Protein AF-A0A100Y9D5-F1 (afdb_monomer_lite)

pLDDT: mean 82.84, std 13.39, range [35.75, 96.88]

Organism: NCBI:txid936756

InterPro domains:
  IPR001387 Cro/C1-type, helix-turn-helix domain [PS50943] (24-78)
  IPR001387 Cro/C1-type, helix-turn-helix domain [SM00530] (23-78)
  IPR001387 Cro/C1-type, helix-turn-helix domain [cd00093] (21-78)
  IPR010982 Lambda repressor-like, DNA-binding domain superfamily [G3DSA:1.10.260.40] (16-78)
  IPR010982 Lambda repressor-like, DNA-binding domain superfamily [SSF47413] (19-78)

Radius of gyration: 26.58 Å; chains: 1; bounding box: 82×47×76 Å

Structure (mmCIF, N/CA/C/O backbone):
data_AF-A0A100Y9D5-F1
#
_entry.id   AF-A0A100Y9D5-F1
#
loop_
_atom_site.group_PDB
_atom_site.id
_atom_site.type_symbol
_atom_site.label_atom_id
_atom_site.label_alt_id
_atom_site.label_comp_id
_atom_site.label_asym_id
_atom_site.label_entity_id
_atom_site.label_seq_id
_atom_site.pdbx_PDB_ins_code
_atom_site.Cartn_x
_atom_site.Cartn_y
_atom_site.Cartn_z
_atom_site.occupancy
_atom_site.B_iso_or_equiv
_atom_site.auth_seq_id
_atom_site.auth_comp_id
_atom_site.auth_asym_id
_atom_site.auth_atom_id
_atom_site.pdbx_PDB_model_num
ATOM 1 N N . MET A 1 1 ? -9.298 24.419 44.026 1.00 35.75 1 MET A N 1
ATOM 2 C CA . MET A 1 1 ? -9.241 23.296 43.063 1.00 35.75 1 MET A CA 1
ATOM 3 C C . MET A 1 1 ? -8.771 23.832 41.717 1.00 35.75 1 MET A C 1
ATOM 5 O O . MET A 1 1 ? -9.553 24.434 40.996 1.00 35.75 1 MET A O 1
ATOM 9 N N . VAL A 1 2 ? -7.472 23.730 41.430 1.00 39.66 2 VAL A N 1
ATOM 10 C CA . VAL A 1 2 ? -6.863 24.301 40.217 1.00 39.66 2 VAL A CA 1
ATOM 11 C C . VAL A 1 2 ? -7.046 23.312 39.068 1.00 39.66 2 VAL A C 1
ATOM 13 O O . VAL A 1 2 ? -6.456 22.235 39.069 1.00 39.66 2 VAL A O 1
ATOM 16 N N . GLY A 1 3 ? -7.895 23.666 38.103 1.00 39.25 3 GLY A N 1
ATOM 17 C CA . GLY A 1 3 ? -8.121 22.869 36.902 1.00 39.25 3 GLY A CA 1
ATOM 18 C C . GLY A 1 3 ? -6.844 22.751 36.075 1.00 39.25 3 GLY A C 1
ATOM 19 O O . GLY A 1 3 ? -6.339 23.744 35.552 1.00 39.25 3 GLY A O 1
ATOM 20 N N . HIS A 1 4 ? -6.332 21.529 35.922 1.00 45.44 4 HIS A N 1
ATOM 21 C CA . HIS A 1 4 ? -5.363 21.211 34.880 1.00 45.44 4 HIS A CA 1
ATOM 22 C C . HIS A 1 4 ? -6.041 21.403 33.518 1.00 45.44 4 HIS A C 1
ATOM 24 O O . HIS A 1 4 ? -6.664 20.491 32.975 1.00 45.44 4 HIS A O 1
ATOM 30 N N . ARG A 1 5 ? -5.926 22.611 32.953 1.00 49.44 5 ARG A N 1
ATOM 31 C CA . ARG A 1 5 ? -6.133 22.843 31.522 1.00 49.44 5 ARG A CA 1
ATOM 32 C C . ARG A 1 5 ? -5.054 22.046 30.798 1.00 49.44 5 ARG A C 1
ATOM 34 O O . ARG A 1 5 ? -3.924 22.504 30.646 1.00 49.44 5 ARG A O 1
ATOM 41 N N . GLY A 1 6 ? -5.387 20.805 30.451 1.00 45.72 6 GLY A N 1
ATOM 42 C CA . GLY A 1 6 ? -4.503 19.910 29.721 1.00 45.72 6 GLY A CA 1
ATOM 43 C C . GLY A 1 6 ? -3.954 20.606 28.479 1.00 45.72 6 GLY A C 1
ATOM 44 O O . GLY A 1 6 ? -4.673 21.334 27.792 1.00 45.72 6 GLY A O 1
ATOM 45 N N . ARG A 1 7 ? -2.662 20.393 28.215 1.00 43.84 7 ARG A N 1
ATOM 46 C CA . ARG A 1 7 ? -1.956 20.906 27.037 1.00 43.84 7 ARG A CA 1
ATOM 47 C C . ARG A 1 7 ? -2.823 20.706 25.782 1.00 43.84 7 ARG A C 1
ATOM 49 O O . ARG A 1 7 ? -3.268 19.576 25.558 1.00 43.84 7 ARG A O 1
ATOM 56 N N . PRO A 1 8 ? -3.058 21.752 24.968 1.00 56.56 8 PRO A N 1
ATOM 57 C CA . PRO A 1 8 ? -3.916 21.647 23.797 1.00 56.56 8 PRO A CA 1
ATOM 58 C C . PRO A 1 8 ? -3.432 20.513 22.892 1.00 56.56 8 PRO A C 1
ATOM 60 O O . PRO A 1 8 ? -2.244 20.398 22.575 1.00 56.56 8 PRO A O 1
ATOM 63 N N . VAL A 1 9 ? -4.360 19.628 22.527 1.00 66.44 9 VAL A N 1
ATOM 64 C CA . VAL A 1 9 ? -4.074 18.505 21.633 1.00 66.44 9 VAL A CA 1
ATOM 65 C C . VAL A 1 9 ? -3.626 19.084 20.296 1.00 66.44 9 VAL A C 1
ATOM 67 O O . VAL A 1 9 ? -4.349 19.881 19.705 1.00 66.44 9 VAL A O 1
ATOM 70 N N . LYS A 1 10 ? -2.445 18.675 19.814 1.00 80.19 10 LYS A N 1
ATOM 71 C CA . LYS A 1 10 ? -1.919 19.126 18.519 1.00 80.19 10 LYS A CA 1
ATOM 72 C C . LYS A 1 10 ? -2.986 18.909 17.426 1.00 80.19 10 LYS A C 1
ATOM 74 O O . LYS A 1 10 ? -3.523 17.788 17.335 1.00 80.19 10 LYS A O 1
ATOM 79 N N . PRO A 1 11 ? -3.304 19.943 16.623 1.00 85.38 11 PRO A N 1
ATOM 80 C CA . PRO A 1 11 ? -4.247 19.800 15.524 1.00 85.38 11 PRO A CA 1
ATOM 81 C C . PRO A 1 11 ? -3.723 18.765 14.529 1.00 85.38 11 PRO A C 1
ATOM 83 O O . PRO A 1 11 ? -2.511 18.600 14.364 1.00 85.38 11 PRO A O 1
ATOM 86 N N . VAL A 1 12 ? -4.643 18.030 13.912 1.00 89.50 12 VAL A N 1
ATOM 87 C CA . VAL A 1 12 ? -4.295 17.093 12.845 1.00 89.50 12 VAL A CA 1
ATOM 88 C C . VAL A 1 12 ? -3.964 17.902 11.582 1.00 89.50 12 VAL A C 1
ATOM 90 O O . VAL A 1 12 ? -4.686 18.860 11.298 1.00 89.50 12 VAL A O 1
ATOM 93 N N . PRO A 1 13 ? -2.897 17.569 10.830 1.00 90.19 13 PRO A N 1
ATOM 94 C CA . PRO A 1 13 ? -2.616 18.217 9.550 1.00 90.19 13 PRO A CA 1
ATOM 95 C C . PRO A 1 13 ? -3.815 18.116 8.591 1.00 90.19 13 PRO A C 1
ATOM 97 O O . PRO A 1 13 ? -4.499 17.096 8.606 1.00 90.19 13 PRO A O 1
ATOM 100 N N . PRO A 1 14 ? -4.085 19.116 7.737 1.00 86.31 14 PRO A N 1
ATOM 101 C CA . PRO A 1 14 ? -5.170 19.029 6.764 1.00 86.31 14 PRO A CA 1
ATOM 102 C C . PRO A 1 14 ? -4.864 18.021 5.645 1.00 86.31 14 PRO A C 1
ATOM 104 O O . PRO A 1 14 ? -3.706 17.753 5.313 1.00 86.31 14 PRO A O 1
ATOM 107 N N . GLY A 1 15 ? -5.922 17.508 5.014 1.00 89.19 15 GLY A N 1
ATOM 108 C CA . GLY A 1 15 ? -5.854 16.584 3.885 1.00 89.19 15 GLY A CA 1
ATOM 109 C C . GLY A 1 15 ? -6.270 15.153 4.238 1.00 89.19 15 GLY A C 1
ATOM 110 O O . GLY A 1 15 ? -6.602 14.863 5.386 1.00 89.19 15 GLY A O 1
ATOM 111 N N . PRO A 1 16 ? -6.221 14.223 3.270 1.00 89.94 16 PRO A N 1
ATOM 112 C CA . PRO A 1 16 ? -6.925 12.944 3.386 1.00 89.94 16 PRO A CA 1
ATOM 113 C C . PRO A 1 16 ? -6.476 12.061 4.557 1.00 89.94 16 PRO A C 1
ATOM 115 O O . PRO A 1 16 ? -7.296 11.435 5.225 1.00 89.94 16 PRO A O 1
ATOM 118 N N . ILE A 1 17 ? -5.168 12.022 4.837 1.00 92.88 17 ILE A N 1
ATOM 119 C CA . ILE A 1 17 ? -4.618 11.284 5.988 1.00 92.88 17 ILE A CA 1
ATOM 120 C C . ILE A 1 17 ? -5.057 11.935 7.303 1.00 92.88 17 ILE A C 1
ATOM 122 O O . ILE A 1 17 ? -5.365 11.239 8.271 1.00 92.88 17 ILE A O 1
ATOM 126 N N . GLY A 1 18 ? -5.100 13.263 7.335 1.00 92.75 18 GLY A N 1
ATOM 127 C CA . GLY A 1 18 ? -5.533 14.006 8.503 1.00 92.75 18 GLY A CA 1
ATOM 128 C C . GLY A 1 18 ? -7.014 13.833 8.803 1.00 92.75 18 GLY A C 1
ATOM 129 O O . GLY A 1 18 ? -7.388 13.529 9.932 1.00 92.75 18 GLY A O 1
ATOM 130 N N . GLU A 1 19 ? -7.861 13.919 7.782 1.00 92.38 19 GLU A N 1
ATOM 131 C CA . GLU A 1 19 ? -9.293 13.633 7.899 1.00 92.38 19 GLU A CA 1
ATOM 132 C C . GLU A 1 19 ? -9.533 12.223 8.450 1.00 92.38 19 GLU A C 1
ATOM 134 O O . GLU A 1 19 ? -10.342 12.038 9.361 1.00 92.38 19 GLU A O 1
ATOM 139 N N . PHE A 1 20 ? -8.774 11.233 7.971 1.00 95.19 20 PHE A N 1
ATOM 140 C CA . PHE A 1 20 ? -8.824 9.876 8.508 1.00 95.19 20 PHE A CA 1
ATOM 141 C C . PHE A 1 20 ? -8.404 9.808 9.985 1.00 95.19 20 PHE A C 1
ATOM 143 O O . PHE A 1 20 ? -9.088 9.187 10.799 1.00 95.19 20 PHE A O 1
ATOM 150 N N . ALA A 1 21 ? -7.306 10.465 10.363 1.00 96.06 21 ALA A N 1
ATOM 151 C CA . ALA A 1 21 ? -6.856 10.499 11.753 1.00 96.06 21 ALA A CA 1
ATOM 152 C C . ALA A 1 21 ? -7.860 11.208 12.682 1.00 96.06 21 ALA A C 1
ATOM 154 O O . ALA A 1 21 ? -8.050 10.768 13.818 1.00 96.06 21 ALA A O 1
ATOM 155 N N . GLU A 1 22 ? -8.553 12.252 12.217 1.00 94.56 22 GLU A N 1
ATOM 156 C CA . GLU A 1 22 ? -9.623 12.886 12.994 1.00 94.56 22 GLU A CA 1
ATOM 157 C C . GLU A 1 22 ? -10.841 11.962 13.125 1.00 94.56 22 GLU A C 1
ATOM 159 O O . GLU A 1 22 ? -11.438 11.910 14.198 1.00 94.56 22 GLU A O 1
ATOM 164 N N . ARG A 1 23 ? -11.166 11.143 12.113 1.00 94.06 23 ARG A N 1
ATOM 165 C CA . ARG A 1 23 ? -12.195 10.095 12.257 1.00 94.06 23 ARG A CA 1
ATOM 166 C C . ARG A 1 23 ? -11.851 9.088 13.352 1.00 94.06 23 ARG A C 1
ATOM 168 O O . ARG A 1 23 ? -12.724 8.777 14.158 1.00 94.06 23 ARG A O 1
ATOM 175 N N . LEU A 1 24 ? -10.592 8.655 13.456 1.00 94.25 24 LEU A N 1
ATOM 176 C CA . LEU A 1 24 ? -10.150 7.805 14.571 1.00 94.25 24 LEU A CA 1
ATOM 177 C C . LEU A 1 24 ? -10.277 8.524 15.925 1.00 94.25 24 LEU A C 1
ATOM 179 O O . LEU A 1 24 ? -10.785 7.954 16.892 1.00 94.25 24 LEU A O 1
ATOM 183 N N . ARG A 1 25 ? -9.868 9.799 16.009 1.00 95.12 25 ARG A N 1
ATOM 184 C CA . ARG A 1 25 ? -10.027 10.603 17.236 1.00 95.12 25 ARG A CA 1
ATOM 185 C C . ARG A 1 25 ? -11.491 10.746 17.638 1.00 95.12 25 ARG A C 1
ATOM 187 O O . ARG A 1 25 ? -11.795 10.642 18.824 1.00 95.12 25 ARG A O 1
ATOM 194 N N . LEU A 1 26 ? -12.376 10.995 16.675 1.00 92.75 26 LEU A N 1
ATOM 195 C CA . LEU A 1 26 ? -13.813 11.120 16.894 1.00 92.75 26 LEU A CA 1
ATOM 196 C C . LEU A 1 26 ? -14.404 9.801 17.381 1.00 92.75 26 LEU A C 1
ATOM 198 O O . LEU A 1 26 ? -15.060 9.816 18.413 1.00 92.75 26 LEU A O 1
ATOM 202 N N . ALA A 1 27 ? -14.113 8.677 16.721 1.00 91.44 27 ALA A N 1
ATOM 203 C CA . ALA A 1 27 ? -14.565 7.351 17.150 1.00 91.44 27 ALA A CA 1
ATOM 204 C C . ALA A 1 27 ? -14.219 7.081 18.622 1.00 91.44 27 ALA A C 1
ATOM 206 O O . ALA A 1 27 ? -15.082 6.722 19.421 1.00 91.44 27 ALA A O 1
ATOM 207 N N . ARG A 1 28 ? -12.971 7.360 19.011 1.00 95.69 28 ARG A N 1
ATOM 208 C CA . ARG A 1 28 ? -12.526 7.221 20.399 1.00 95.69 28 ARG A CA 1
ATOM 209 C C . ARG A 1 28 ? -13.272 8.167 21.352 1.00 95.69 28 ARG A C 1
ATOM 211 O O . ARG A 1 28 ? -13.724 7.739 22.411 1.00 95.69 28 ARG A O 1
ATOM 218 N N . ARG A 1 29 ? -13.401 9.449 20.987 1.00 93.69 29 ARG A N 1
ATOM 219 C CA . ARG A 1 29 ? -14.086 10.472 21.802 1.00 93.69 29 ARG A CA 1
ATOM 220 C C . ARG A 1 29 ? -15.575 10.175 21.982 1.00 93.69 29 ARG A C 1
ATOM 222 O O . ARG A 1 29 ? -16.070 10.349 23.086 1.00 93.69 29 ARG A O 1
ATOM 229 N N . TYR A 1 30 ? -16.260 9.693 20.945 1.00 89.56 30 TYR A N 1
ATOM 230 C CA . TYR A 1 30 ? -17.671 9.300 21.014 1.00 89.56 30 TYR A CA 1
ATOM 231 C C . TYR A 1 30 ? -17.915 8.171 22.018 1.00 89.56 30 TYR A C 1
ATOM 233 O O . TYR A 1 30 ? -18.977 8.115 22.628 1.00 89.56 30 TYR A O 1
ATOM 241 N N . ARG A 1 31 ? -16.927 7.296 22.232 1.00 90.12 31 ARG A N 1
ATOM 242 C CA . ARG A 1 31 ? -16.978 6.247 23.262 1.00 90.12 31 ARG A CA 1
ATOM 243 C C . ARG A 1 31 ? -16.429 6.683 24.619 1.00 90.12 31 ARG A C 1
ATOM 245 O O . ARG A 1 31 ? -16.374 5.865 25.527 1.00 90.12 31 ARG A O 1
ATOM 252 N N . GLY A 1 32 ? -15.979 7.932 24.753 1.00 92.69 32 GLY A N 1
ATOM 253 C CA . GLY A 1 32 ? -15.380 8.445 25.985 1.00 92.69 32 GLY A CA 1
ATOM 254 C C . GLY A 1 32 ? -14.030 7.819 26.350 1.00 92.69 32 GLY A C 1
ATOM 255 O O . GLY A 1 32 ? -13.584 7.984 27.478 1.00 92.69 32 GLY A O 1
ATOM 256 N N . LEU A 1 33 ? -13.365 7.123 25.422 1.00 93.81 33 LEU A N 1
ATOM 257 C CA . LEU A 1 33 ? -12.143 6.377 25.726 1.00 93.81 33 LEU A CA 1
ATOM 258 C C . LEU A 1 33 ? -10.897 7.279 25.724 1.00 93.81 33 LEU A C 1
ATOM 260 O O . LEU A 1 33 ? -10.668 8.120 24.840 1.00 93.81 33 LEU A O 1
ATOM 264 N N . SER A 1 34 ? -10.019 7.051 26.690 1.00 95.06 34 SER A N 1
ATOM 265 C CA . SER A 1 34 ? -8.640 7.532 26.689 1.00 95.06 34 SER A CA 1
ATOM 266 C C . SER A 1 34 ? -7.796 6.772 25.658 1.00 95.06 34 SER A C 1
ATOM 268 O O . SER A 1 34 ? -8.174 5.719 25.136 1.00 95.06 34 SER A O 1
ATOM 270 N N . ARG A 1 35 ? -6.622 7.312 25.316 1.00 95.25 35 ARG A N 1
ATOM 271 C CA . ARG A 1 35 ? -5.715 6.618 24.384 1.00 95.25 35 ARG A CA 1
ATOM 272 C C . ARG A 1 35 ? -5.097 5.385 25.032 1.00 95.25 35 ARG A C 1
ATOM 274 O O . ARG A 1 35 ? -4.771 4.434 24.332 1.00 95.25 35 ARG A O 1
ATOM 281 N N . GLU A 1 36 ? -4.932 5.425 26.346 1.00 96.44 36 GLU A N 1
ATOM 282 C CA . GLU A 1 36 ? -4.433 4.356 27.196 1.00 96.44 36 GLU A CA 1
ATOM 283 C C . GLU A 1 36 ? -5.401 3.164 27.199 1.00 96.44 36 GLU A C 1
ATOM 285 O O . GLU A 1 36 ? -4.970 2.028 27.010 1.00 96.44 36 GLU A O 1
ATOM 290 N N . GLU A 1 37 ? -6.708 3.415 27.305 1.00 95.94 37 GLU A N 1
ATOM 291 C CA . GLU A 1 37 ? -7.738 2.370 27.225 1.00 95.94 37 GLU A CA 1
ATOM 292 C C . GLU A 1 37 ? -7.795 1.723 25.840 1.00 95.94 37 GLU A C 1
ATOM 294 O O . GLU A 1 37 ? -7.808 0.497 25.736 1.00 95.94 37 GLU A O 1
ATOM 299 N N . VAL A 1 38 ? -7.737 2.523 24.769 1.00 96.88 38 VAL A N 1
ATOM 300 C CA . VAL A 1 38 ? -7.655 1.990 23.398 1.00 96.88 38 VAL A CA 1
ATOM 301 C C . VAL A 1 38 ? -6.373 1.178 23.197 1.00 96.88 38 VAL A C 1
ATOM 303 O O . VAL A 1 38 ? -6.412 0.095 22.618 1.00 96.88 38 VAL A O 1
ATOM 306 N N . ALA A 1 39 ? -5.234 1.653 23.709 1.00 96.75 39 ALA A N 1
ATOM 307 C CA . ALA A 1 39 ? -3.967 0.931 23.620 1.00 96.75 3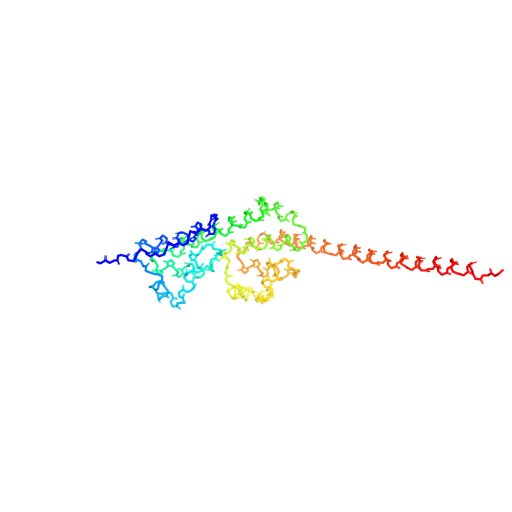9 ALA A CA 1
ATOM 308 C C . ALA A 1 39 ? -4.042 -0.433 24.326 1.00 96.75 39 ALA A C 1
ATOM 310 O O . ALA A 1 39 ? -3.595 -1.435 23.764 1.00 96.75 39 ALA A O 1
ATOM 311 N N . LYS A 1 40 ? -4.668 -0.476 25.511 1.00 96.06 40 LYS A N 1
ATOM 312 C CA . LYS A 1 40 ? -4.924 -1.706 26.269 1.00 96.06 40 LYS A CA 1
ATOM 313 C C . LYS A 1 40 ? -5.838 -2.660 25.498 1.00 96.06 40 LYS A C 1
ATOM 315 O O . LYS A 1 40 ? -5.494 -3.829 25.360 1.00 96.06 40 LYS A O 1
ATOM 320 N N . ALA A 1 41 ? -6.945 -2.165 24.944 1.00 94.50 41 ALA A N 1
ATOM 321 C CA . ALA A 1 41 ? -7.882 -2.968 24.153 1.00 94.50 41 ALA A CA 1
ATOM 322 C C . ALA A 1 41 ? -7.241 -3.550 22.878 1.00 94.50 41 ALA A C 1
ATOM 324 O O . ALA A 1 41 ? -7.537 -4.674 22.487 1.00 94.50 41 ALA A O 1
ATOM 325 N N . MET A 1 42 ? -6.323 -2.811 22.252 1.00 95.19 42 MET A N 1
ATOM 326 C CA . MET A 1 42 ? -5.573 -3.258 21.072 1.00 95.19 42 MET A CA 1
ATOM 327 C C . MET A 1 42 ? -4.322 -4.090 21.405 1.00 95.19 42 MET A C 1
ATOM 329 O O . MET A 1 42 ? -3.618 -4.496 20.480 1.00 95.19 42 MET A O 1
ATOM 333 N N . ALA A 1 43 ? -3.997 -4.288 22.690 1.00 93.31 43 ALA A N 1
ATOM 334 C CA . ALA A 1 43 ? -2.746 -4.897 23.155 1.00 93.31 43 ALA A CA 1
ATOM 335 C C . ALA A 1 43 ? -1.486 -4.274 22.508 1.00 93.31 43 ALA A C 1
ATOM 337 O O . ALA A 1 43 ? -0.576 -4.970 22.055 1.00 93.31 43 ALA A O 1
ATOM 338 N N . CYS A 1 44 ? -1.435 -2.940 22.429 1.00 92.50 44 CYS A N 1
ATOM 339 C CA . CYS A 1 44 ? -0.348 -2.201 21.785 1.00 92.50 44 CYS A CA 1
ATOM 340 C C . CYS A 1 44 ? 0.150 -1.032 22.650 1.00 92.50 44 CYS A C 1
ATOM 342 O O . CYS A 1 44 ? -0.419 -0.708 23.689 1.00 92.50 44 CYS A O 1
ATOM 344 N N . SER A 1 45 ? 1.237 -0.375 22.235 1.00 94.56 45 SER A N 1
ATOM 345 C CA . SER A 1 45 ? 1.770 0.775 22.971 1.00 94.56 45 SER A CA 1
ATOM 346 C C . SER A 1 45 ? 0.945 2.046 22.751 1.00 94.56 45 SER A C 1
ATOM 348 O 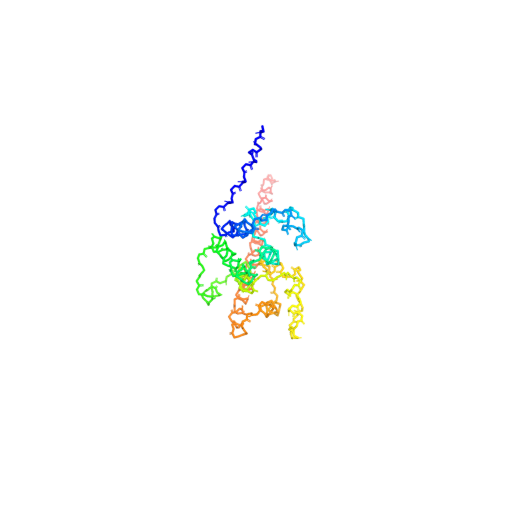O . SER A 1 45 ? 0.484 2.325 21.641 1.00 94.56 45 SER A O 1
ATOM 350 N N . LEU A 1 46 ? 0.876 2.905 23.773 1.00 95.56 46 LEU A N 1
ATOM 351 C CA . LEU A 1 46 ? 0.276 4.245 23.680 1.00 95.56 46 LEU A CA 1
ATOM 352 C C . LEU A 1 46 ? 0.847 5.067 22.510 1.00 95.56 46 LEU A C 1
ATOM 354 O O . LEU A 1 46 ? 0.128 5.804 21.835 1.00 95.56 46 LEU A O 1
ATOM 358 N N . ALA A 1 47 ? 2.145 4.915 22.228 1.00 92.31 47 ALA A N 1
ATOM 359 C CA . ALA A 1 47 ? 2.807 5.567 21.102 1.00 92.31 47 ALA A CA 1
ATOM 360 C C . ALA A 1 47 ? 2.225 5.150 19.738 1.00 92.31 47 ALA A C 1
ATOM 362 O O . ALA A 1 47 ? 2.209 5.958 18.810 1.00 92.31 47 ALA A O 1
ATOM 363 N N . THR A 1 48 ? 1.740 3.913 19.605 1.00 92.56 48 THR A N 1
ATOM 364 C CA . THR A 1 48 ? 1.099 3.415 18.378 1.00 92.56 48 THR A CA 1
ATOM 365 C C . THR A 1 48 ? -0.253 4.083 18.158 1.00 92.56 48 THR A C 1
ATOM 367 O O . THR A 1 48 ? -0.504 4.582 17.062 1.00 92.56 48 THR A O 1
ATOM 370 N N . VAL A 1 49 ? -1.069 4.200 19.211 1.00 95.69 49 VAL A N 1
ATOM 371 C CA . VAL A 1 49 ? -2.347 4.932 19.163 1.00 95.69 49 VAL A CA 1
ATOM 372 C C . VAL A 1 49 ? -2.114 6.410 18.845 1.00 95.69 49 VAL A C 1
ATOM 374 O O . VAL A 1 49 ? -2.757 6.966 17.958 1.00 95.69 49 VAL A O 1
ATOM 377 N N . ARG A 1 50 ? -1.133 7.049 19.499 1.00 95.31 50 ARG A N 1
ATOM 378 C CA . ARG A 1 50 ? -0.774 8.452 19.228 1.00 95.31 50 ARG A CA 1
ATOM 379 C C . ARG A 1 50 ? -0.345 8.674 17.778 1.00 95.31 50 ARG A C 1
ATOM 381 O O . ARG A 1 50 ? -0.790 9.647 17.184 1.00 95.31 50 ARG A O 1
ATOM 388 N N . ARG A 1 51 ? 0.480 7.785 17.208 1.00 93.81 51 ARG A N 1
ATOM 389 C CA . ARG A 1 51 ? 0.890 7.860 15.794 1.00 93.81 51 ARG A CA 1
ATOM 390 C C . ARG A 1 51 ? -0.291 7.683 14.843 1.00 93.81 51 ARG A C 1
ATOM 392 O O . ARG A 1 51 ? -0.404 8.454 13.898 1.00 93.81 51 ARG A O 1
ATOM 399 N N . ALA A 1 52 ? -1.177 6.722 15.107 1.00 93.19 52 ALA A N 1
ATOM 400 C CA . ALA A 1 52 ? -2.371 6.507 14.289 1.00 93.19 52 ALA A CA 1
ATOM 401 C C . ALA A 1 52 ? -3.306 7.732 14.287 1.00 93.19 52 ALA A C 1
ATOM 403 O O . ALA A 1 52 ? -3.870 8.076 13.255 1.00 93.19 52 ALA A O 1
ATOM 404 N N . GLU A 1 53 ? -3.414 8.427 15.422 1.00 96.19 53 GLU A N 1
ATOM 405 C CA . GLU A 1 53 ? -4.224 9.642 15.576 1.00 96.19 53 GLU A CA 1
ATOM 406 C C . GLU A 1 53 ? -3.477 10.947 15.243 1.00 96.19 53 GLU A C 1
ATOM 408 O O . GLU A 1 53 ? -4.039 12.031 15.412 1.00 96.19 53 GLU A O 1
ATOM 413 N N . ALA A 1 54 ? -2.206 10.903 14.838 1.00 93.62 54 ALA A N 1
ATOM 414 C CA . ALA A 1 54 ? -1.427 12.116 14.576 1.00 93.62 54 ALA A CA 1
ATOM 415 C C . ALA A 1 54 ? -1.783 12.759 13.229 1.00 93.62 54 ALA A C 1
ATOM 417 O O . ALA A 1 54 ? -1.774 13.982 13.123 1.00 93.62 54 ALA A O 1
ATOM 418 N N . GLY A 1 55 ? -2.103 11.936 12.224 1.00 91.88 55 GLY A N 1
ATOM 419 C CA . GLY A 1 55 ? -2.357 12.367 10.845 1.00 91.88 55 GLY A CA 1
ATOM 420 C C . GLY A 1 55 ? -1.104 12.686 10.028 1.00 91.88 55 GLY A C 1
ATOM 421 O O . GLY A 1 55 ? -1.226 13.086 8.877 1.00 91.88 55 GLY A O 1
ATOM 422 N N . ASP A 1 56 ? 0.094 12.474 10.585 1.00 90.06 56 ASP A N 1
ATOM 423 C CA . ASP A 1 56 ? 1.358 12.661 9.857 1.00 90.06 56 ASP A CA 1
ATOM 424 C C . ASP A 1 56 ? 1.587 11.545 8.816 1.00 90.06 56 ASP A C 1
ATOM 426 O O . ASP A 1 56 ? 2.157 11.764 7.750 1.00 90.06 56 ASP A O 1
ATOM 430 N N . THR A 1 57 ? 1.133 10.324 9.117 1.00 87.19 57 THR A N 1
ATOM 431 C CA . THR A 1 57 ? 1.192 9.162 8.218 1.00 87.19 57 THR A CA 1
ATOM 432 C C . THR A 1 57 ? -0.057 8.311 8.391 1.00 87.19 57 THR A C 1
ATOM 434 O O . THR A 1 57 ? -0.618 8.232 9.484 1.00 87.19 57 THR A O 1
ATOM 437 N N . LEU A 1 58 ? -0.498 7.660 7.313 1.00 90.56 58 LEU A N 1
ATOM 438 C CA . LEU A 1 58 ? -1.636 6.753 7.387 1.00 90.56 58 LEU A CA 1
ATOM 439 C C . LEU A 1 58 ? -1.224 5.485 8.163 1.00 90.56 58 LEU A C 1
ATOM 441 O O . LEU A 1 58 ? -0.218 4.861 7.802 1.00 90.56 58 LEU A O 1
ATOM 445 N N . PRO A 1 59 ? -1.961 5.073 9.213 1.00 92.00 59 PRO A N 1
ATOM 446 C CA . PRO A 1 59 ? -1.639 3.852 9.942 1.00 92.00 59 PRO A CA 1
ATOM 447 C C . PRO A 1 59 ? -1.776 2.628 9.033 1.00 92.00 59 PRO A C 1
ATOM 449 O O . PRO A 1 59 ? -2.472 2.655 8.021 1.00 92.00 59 PRO A O 1
ATOM 452 N N . GLN A 1 60 ? -1.134 1.520 9.397 1.00 85.25 60 GLN A N 1
ATOM 453 C CA . GLN A 1 60 ? -1.358 0.254 8.697 1.00 85.25 60 GLN A CA 1
ATOM 454 C C . GLN A 1 60 ? -2.819 -0.186 8.873 1.00 85.25 60 GLN A C 1
ATOM 456 O O . GLN A 1 60 ? -3.371 -0.035 9.964 1.00 85.25 60 GLN A O 1
ATOM 461 N N . LEU A 1 61 ? -3.428 -0.764 7.832 1.00 87.69 61 LEU A N 1
ATOM 462 C CA . LEU A 1 61 ? -4.841 -1.155 7.860 1.00 87.69 61 LEU A CA 1
ATOM 463 C C . LEU A 1 61 ? -5.215 -2.048 9.066 1.00 87.69 61 LEU A C 1
ATOM 465 O O . LEU A 1 61 ? -6.232 -1.763 9.694 1.00 87.69 61 LEU A O 1
ATOM 469 N N . PRO A 1 62 ? -4.405 -3.045 9.490 1.00 87.56 62 PRO A N 1
ATOM 470 C CA . PRO A 1 62 ? -4.707 -3.812 10.702 1.00 87.56 62 PRO A CA 1
ATOM 471 C C . PRO A 1 62 ? -4.809 -2.948 11.965 1.00 87.56 62 PRO A C 1
ATOM 473 O O . PRO A 1 62 ? -5.695 -3.165 12.780 1.00 87.56 62 PRO A O 1
ATOM 476 N N . ILE A 1 63 ? -3.954 -1.929 12.107 1.00 93.44 63 ILE A N 1
ATOM 477 C CA . ILE A 1 63 ? -3.991 -1.002 13.248 1.00 93.44 63 ILE A CA 1
ATOM 478 C C . ILE A 1 63 ? -5.256 -0.144 13.200 1.00 93.44 63 ILE A C 1
ATOM 480 O O . ILE A 1 63 ? -5.892 0.049 14.231 1.00 93.44 63 ILE A O 1
ATOM 484 N N . ALA A 1 64 ? -5.640 0.337 12.015 1.00 94.19 64 ALA A N 1
ATOM 485 C CA . ALA A 1 64 ? -6.883 1.082 11.824 1.00 94.19 64 ALA A CA 1
ATOM 486 C C . ALA A 1 64 ? -8.120 0.239 12.175 1.00 94.19 64 ALA A C 1
ATOM 488 O O . ALA A 1 64 ? -8.969 0.697 12.934 1.00 94.19 64 ALA A O 1
ATOM 489 N N . ARG A 1 65 ? -8.188 -1.006 11.686 1.00 93.88 65 ARG A N 1
ATOM 490 C CA . ARG A 1 65 ? -9.274 -1.954 11.985 1.00 93.88 65 ARG A CA 1
ATOM 491 C C . ARG A 1 65 ? -9.348 -2.295 13.476 1.00 93.88 65 ARG A C 1
ATOM 493 O O . ARG A 1 65 ? -10.432 -2.283 14.045 1.00 93.88 65 ARG A O 1
ATOM 500 N N . SER A 1 66 ? -8.212 -2.558 14.124 1.00 92.94 66 SER A N 1
ATOM 501 C CA . SER A 1 66 ? -8.169 -2.824 15.569 1.00 92.94 66 SER A CA 1
ATOM 502 C C . SER A 1 66 ? -8.557 -1.602 16.404 1.00 92.94 66 SER A C 1
ATOM 504 O O . SER A 1 66 ? -9.232 -1.758 17.416 1.00 92.94 66 SER A O 1
ATOM 506 N N . HIS A 1 67 ? -8.167 -0.393 15.986 1.00 96.19 67 HIS A N 1
ATOM 507 C CA . HIS A 1 67 ? -8.588 0.851 16.641 1.00 96.19 67 HIS A CA 1
ATOM 508 C C . HIS A 1 67 ? -10.102 1.057 16.515 1.00 96.19 67 HIS A C 1
ATOM 510 O O . HIS A 1 67 ? -10.760 1.324 17.519 1.00 96.19 67 HIS A O 1
ATOM 516 N N . ALA A 1 68 ? -10.659 0.831 15.319 1.00 93.56 68 ALA A N 1
ATOM 517 C CA . ALA A 1 68 ? -12.098 0.859 15.067 1.00 93.56 68 ALA A CA 1
ATOM 518 C C . ALA A 1 68 ? -12.849 -0.109 15.987 1.00 93.56 68 ALA A C 1
ATOM 520 O O . ALA A 1 68 ? -13.721 0.319 16.738 1.00 93.56 68 ALA A O 1
ATOM 521 N N . ALA A 1 69 ? -12.425 -1.377 16.012 1.00 93.31 69 ALA A N 1
ATOM 522 C CA . ALA A 1 69 ? -13.010 -2.406 16.865 1.00 93.31 69 ALA A CA 1
ATOM 523 C C . ALA A 1 69 ? -12.945 -2.028 18.355 1.00 93.31 69 ALA A C 1
ATOM 525 O O . ALA A 1 69 ? -13.944 -2.137 19.063 1.00 93.31 69 ALA A O 1
ATOM 526 N N . ALA A 1 70 ? -11.802 -1.516 18.829 1.00 95.12 70 ALA A N 1
ATOM 527 C CA . ALA A 1 70 ? -11.644 -1.044 20.207 1.00 95.12 70 ALA A CA 1
ATOM 528 C C . ALA A 1 70 ? -12.569 0.141 20.539 1.00 95.12 70 ALA A C 1
ATOM 530 O O . ALA A 1 70 ? -13.012 0.284 21.676 1.00 95.12 70 ALA A O 1
ATOM 531 N N . CYS A 1 71 ? -12.894 0.970 19.546 1.00 93.12 71 CYS A N 1
ATOM 532 C CA . CYS A 1 71 ? -13.851 2.067 19.665 1.00 93.12 71 CYS A CA 1
ATOM 533 C C . CYS A 1 71 ? -15.289 1.657 19.291 1.00 93.12 71 CYS A C 1
ATOM 535 O O . CYS A 1 71 ? -16.152 2.521 19.166 1.00 93.12 71 CYS A O 1
ATOM 537 N N . GLY A 1 72 ? -15.583 0.367 19.102 1.00 89.56 72 GLY A N 1
ATOM 538 C CA . GLY A 1 72 ? -16.920 -0.107 18.727 1.00 89.56 72 GLY A CA 1
ATOM 539 C C . GLY A 1 72 ? -17.428 0.408 17.375 1.00 89.56 72 GLY A C 1
ATOM 540 O O . GLY A 1 72 ? -18.636 0.472 17.175 1.00 89.56 72 GLY A O 1
ATOM 541 N N . VAL A 1 73 ? -16.526 0.804 16.477 1.00 91.56 73 VAL A N 1
ATOM 542 C CA . VAL A 1 73 ? -16.827 1.146 15.082 1.00 91.56 73 VAL A CA 1
ATOM 543 C C . VAL A 1 73 ? -16.596 -0.089 14.221 1.00 91.56 73 VAL A C 1
ATOM 545 O O . VAL A 1 73 ? -15.642 -0.835 14.460 1.00 91.56 73 VAL A O 1
ATOM 548 N N . ASP A 1 74 ? -17.440 -0.282 13.208 1.00 88.06 74 ASP A N 1
ATOM 549 C CA . ASP A 1 74 ? -17.277 -1.363 12.241 1.00 88.06 74 ASP A CA 1
ATOM 550 C C . ASP A 1 74 ? -15.899 -1.266 11.543 1.00 88.06 74 ASP A C 1
ATOM 552 O O . ASP A 1 74 ? -15.596 -0.266 10.874 1.00 88.06 74 ASP A O 1
ATOM 556 N N . PRO A 1 75 ? -15.028 -2.286 11.686 1.00 85.31 75 PRO A N 1
ATOM 557 C CA . PRO A 1 75 ? -13.738 -2.320 11.010 1.00 85.31 75 PRO A CA 1
ATOM 558 C C . PRO A 1 75 ? -13.829 -2.213 9.483 1.00 85.31 75 PRO A C 1
ATOM 560 O O . PRO A 1 75 ? -12.889 -1.704 8.867 1.00 85.31 75 PRO A O 1
ATOM 563 N N . ASP A 1 76 ? -14.924 -2.669 8.873 1.00 80.06 76 ASP A N 1
ATOM 564 C CA . ASP A 1 76 ? -15.105 -2.636 7.421 1.00 80.06 76 ASP A CA 1
ATOM 565 C C . ASP A 1 76 ? -15.426 -1.217 6.926 1.00 80.06 76 ASP A C 1
ATOM 567 O O . ASP A 1 76 ? -14.867 -0.769 5.917 1.00 80.06 76 ASP A O 1
ATOM 571 N N . GLU A 1 77 ? -16.212 -0.446 7.684 1.00 80.88 77 GLU A N 1
ATOM 572 C CA . GLU A 1 77 ? -16.433 0.982 7.417 1.00 80.88 77 GLU A CA 1
ATOM 573 C C . GLU A 1 77 ? -15.112 1.765 7.492 1.00 80.88 77 GLU A C 1
ATOM 575 O O . GLU A 1 77 ? -14.779 2.561 6.603 1.00 80.88 77 GLU A O 1
ATOM 580 N N . VAL A 1 78 ? -14.297 1.488 8.515 1.00 90.56 78 VAL A N 1
ATOM 581 C CA . VAL A 1 78 ? -12.982 2.124 8.663 1.00 90.56 78 VAL A CA 1
ATOM 582 C C . VAL A 1 78 ? -12.024 1.709 7.554 1.00 90.56 78 VAL A C 1
ATOM 584 O O . VAL A 1 78 ? -11.250 2.544 7.084 1.00 90.56 78 VAL A O 1
ATOM 587 N N . GLU A 1 79 ? -12.084 0.470 7.070 1.00 87.19 79 GLU A N 1
ATOM 588 C CA . GLU A 1 79 ? -11.308 0.045 5.906 1.00 87.19 79 GLU A CA 1
ATOM 589 C C . GLU A 1 79 ? -11.685 0.829 4.640 1.00 87.19 79 GLU A C 1
ATOM 591 O O . GLU A 1 79 ? -10.799 1.237 3.882 1.00 87.19 79 GLU A O 1
ATOM 596 N N . ILE A 1 80 ? -12.974 1.101 4.416 1.00 81.12 80 ILE A N 1
ATOM 597 C CA . ILE A 1 80 ? -13.428 1.930 3.290 1.00 81.12 80 ILE A CA 1
ATOM 598 C C . ILE A 1 80 ? -12.860 3.350 3.408 1.00 81.12 80 ILE A C 1
ATOM 600 O O . ILE A 1 80 ? -12.293 3.871 2.440 1.00 81.12 80 ILE A O 1
ATOM 604 N N . LEU A 1 81 ? -12.963 3.971 4.587 1.00 87.50 81 LEU A N 1
ATOM 605 C CA . LEU A 1 81 ? -12.409 5.306 4.846 1.00 87.50 81 LEU A CA 1
ATOM 606 C C . LEU A 1 81 ? -10.890 5.334 4.669 1.00 87.50 81 LEU A C 1
ATOM 608 O O . LEU A 1 81 ? -10.346 6.260 4.067 1.00 87.50 81 LEU A O 1
ATOM 612 N N . TRP A 1 82 ? -10.211 4.288 5.127 1.00 92.19 82 TRP A N 1
ATOM 613 C CA . TRP A 1 82 ? -8.772 4.132 4.989 1.00 92.19 82 TRP A CA 1
ATOM 614 C C . TRP A 1 82 ? -8.352 4.049 3.518 1.00 92.19 82 TRP A C 1
ATOM 616 O O . TRP A 1 82 ? -7.454 4.776 3.085 1.00 92.19 82 TRP A O 1
ATOM 626 N N . LYS A 1 83 ? -9.043 3.225 2.715 1.00 83.50 83 LYS A N 1
ATOM 627 C CA . LYS A 1 83 ? -8.810 3.107 1.264 1.00 83.50 83 LYS A CA 1
ATOM 628 C C . LYS A 1 83 ? -9.026 4.449 0.563 1.00 83.50 83 LYS A C 1
ATOM 630 O O . LYS A 1 83 ? -8.223 4.829 -0.289 1.00 83.50 83 LYS A O 1
ATOM 635 N N . ARG A 1 84 ? -10.079 5.190 0.932 1.00 82.31 84 ARG A N 1
ATOM 636 C CA . ARG A 1 84 ? -10.364 6.532 0.393 1.00 82.31 84 ARG A CA 1
ATOM 637 C C . ARG A 1 84 ? -9.254 7.526 0.732 1.00 82.31 84 ARG A C 1
ATOM 639 O O . ARG A 1 84 ? -8.722 8.151 -0.182 1.00 82.31 84 ARG A O 1
ATOM 646 N N . ALA A 1 85 ? -8.860 7.616 2.001 1.00 88.56 85 ALA A N 1
ATOM 647 C CA . ALA A 1 85 ? -7.800 8.510 2.460 1.00 88.56 85 ALA A CA 1
ATOM 648 C C . ALA A 1 85 ? -6.470 8.230 1.750 1.00 88.56 85 ALA A C 1
ATOM 650 O O . ALA A 1 85 ? -5.810 9.148 1.265 1.00 88.56 85 ALA A O 1
ATOM 651 N N . ARG A 1 86 ? -6.111 6.950 1.612 1.00 83.69 86 ARG A N 1
ATOM 652 C CA . ARG A 1 86 ? -4.894 6.525 0.918 1.00 83.69 86 ARG A CA 1
ATOM 653 C C . ARG A 1 86 ? -4.906 6.877 -0.568 1.00 83.69 86 ARG A C 1
ATOM 655 O O . ARG A 1 86 ? -3.939 7.446 -1.067 1.00 83.69 86 ARG A O 1
ATOM 662 N N . ARG A 1 87 ? -6.009 6.587 -1.270 1.00 76.38 87 ARG A N 1
ATOM 663 C CA . ARG A 1 87 ? -6.181 6.941 -2.690 1.00 76.38 87 ARG A CA 1
ATOM 664 C C . ARG A 1 87 ? -6.124 8.449 -2.901 1.00 76.38 87 ARG A C 1
ATOM 666 O O . ARG A 1 87 ? -5.491 8.894 -3.849 1.00 76.38 87 ARG A O 1
ATOM 673 N N . ALA A 1 88 ? -6.770 9.229 -2.039 1.00 78.62 88 ALA A N 1
ATOM 674 C CA . ALA A 1 88 ? -6.784 10.682 -2.143 1.00 78.62 88 ALA A CA 1
ATOM 675 C C . ALA A 1 88 ? -5.406 11.295 -1.841 1.00 78.62 88 ALA A C 1
ATOM 677 O O . ALA A 1 88 ? -4.966 12.172 -2.577 1.00 78.62 88 ALA A O 1
ATOM 678 N N . ASP A 1 89 ? -4.678 10.800 -0.832 1.00 82.31 89 ASP A N 1
ATOM 679 C CA . ASP A 1 89 ? -3.295 11.229 -0.576 1.00 82.31 89 ASP A CA 1
ATOM 680 C C . ASP A 1 89 ? -2.376 10.882 -1.757 1.00 82.31 89 ASP A C 1
ATOM 682 O O . ASP A 1 89 ? -1.582 11.721 -2.183 1.00 82.31 89 ASP A O 1
ATOM 686 N N . ARG A 1 90 ? -2.543 9.702 -2.372 1.00 69.19 90 ARG A N 1
ATOM 687 C CA . ARG A 1 90 ? -1.785 9.335 -3.576 1.00 69.19 90 ARG A CA 1
ATOM 688 C C . ARG A 1 90 ? -2.172 10.178 -4.794 1.00 69.19 90 ARG A C 1
ATOM 690 O O . ARG A 1 90 ? -1.274 10.675 -5.457 1.00 69.19 90 ARG A O 1
ATOM 697 N N . ARG A 1 91 ? -3.464 10.417 -5.056 1.00 66.31 91 ARG A N 1
ATOM 698 C CA . ARG A 1 91 ? -3.955 11.321 -6.125 1.00 66.31 91 ARG A CA 1
ATOM 699 C C . ARG A 1 91 ? -3.551 12.777 -5.915 1.00 66.31 91 ARG A C 1
ATOM 701 O O . ARG A 1 91 ? -3.505 13.532 -6.868 1.00 66.31 91 ARG A O 1
ATOM 708 N N . ARG A 1 92 ? -3.293 13.194 -4.678 1.00 74.62 92 ARG A N 1
ATOM 709 C CA . ARG A 1 92 ? -2.732 14.516 -4.394 1.00 74.62 92 ARG A CA 1
ATOM 710 C C . ARG A 1 92 ? -1.234 14.569 -4.710 1.00 74.62 92 ARG A C 1
ATOM 712 O O . ARG A 1 92 ? -0.733 15.618 -5.093 1.00 74.62 92 ARG A O 1
ATOM 719 N N . ARG A 1 93 ? -0.520 13.452 -4.532 1.00 67.44 93 ARG A N 1
ATOM 720 C CA . ARG A 1 93 ? 0.919 13.319 -4.831 1.00 67.44 93 ARG A CA 1
ATOM 721 C C . ARG A 1 93 ? 1.208 12.991 -6.300 1.00 67.44 93 ARG A C 1
ATOM 723 O O . ARG A 1 93 ? 2.301 13.286 -6.768 1.00 67.44 93 ARG A O 1
ATOM 730 N N . ALA A 1 94 ? 0.263 12.376 -7.005 1.00 52.12 94 ALA A N 1
ATOM 731 C CA . ALA A 1 94 ? 0.350 12.030 -8.420 1.00 52.12 94 ALA A CA 1
ATOM 732 C C . ALA A 1 94 ? -0.533 12.975 -9.255 1.00 52.12 94 ALA A C 1
ATOM 734 O O . ALA A 1 94 ? -1.642 13.278 -8.829 1.00 52.12 94 ALA A O 1
ATOM 735 N N . PRO A 1 95 ? -0.110 13.432 -10.445 1.00 48.34 95 PRO A N 1
ATOM 736 C CA . PRO A 1 95 ? -1.014 14.135 -11.354 1.00 48.34 95 PRO A CA 1
ATOM 737 C C . PRO A 1 95 ? -2.230 13.253 -11.707 1.00 48.34 95 PRO A C 1
ATOM 739 O O . PRO A 1 95 ? -2.129 12.027 -11.705 1.00 48.34 95 PRO A O 1
ATOM 742 N N . ALA A 1 96 ? -3.384 13.886 -11.953 1.00 47.62 96 ALA A N 1
ATOM 743 C CA . ALA A 1 96 ? -4.706 13.260 -12.065 1.00 47.62 96 ALA A CA 1
ATOM 744 C C . ALA A 1 96 ? -4.722 11.950 -12.884 1.00 47.62 96 ALA A C 1
ATOM 746 O O . ALA A 1 96 ? -4.327 11.929 -14.045 1.00 47.62 96 ALA A O 1
ATOM 747 N N . ALA A 1 97 ? -5.215 10.880 -12.258 1.00 49.34 97 ALA A N 1
ATOM 748 C CA . ALA A 1 97 ? -5.268 9.515 -12.781 1.00 49.34 97 ALA A CA 1
ATOM 749 C C . ALA A 1 97 ? -6.469 9.280 -13.740 1.00 49.34 97 ALA A C 1
ATOM 751 O O . ALA A 1 97 ? -7.612 9.364 -13.261 1.00 49.34 97 ALA A O 1
ATOM 752 N N . PRO A 1 98 ? -6.251 9.031 -15.054 1.00 51.09 98 PRO A N 1
ATOM 753 C CA . PRO A 1 98 ? -7.282 8.676 -16.039 1.00 51.09 98 PRO A CA 1
ATOM 754 C C . PRO A 1 98 ? -7.733 7.197 -15.947 1.00 51.09 98 PRO A C 1
ATOM 756 O O . PRO A 1 98 ? -7.308 6.456 -15.071 1.00 51.09 98 PRO A O 1
ATOM 759 N N . ASP A 1 99 ? -8.621 6.766 -16.857 1.00 64.50 99 ASP A N 1
ATOM 760 C CA . ASP A 1 99 ? -8.983 5.355 -17.124 1.00 64.50 99 ASP A CA 1
ATOM 761 C C . ASP A 1 99 ? -7.754 4.431 -17.003 1.00 64.50 99 ASP A C 1
ATOM 763 O O . ASP A 1 99 ? -6.751 4.675 -17.673 1.00 64.50 99 ASP A O 1
ATOM 767 N N . LEU A 1 100 ? -7.829 3.355 -16.203 1.00 65.56 100 LEU A N 1
ATOM 768 C CA . LEU A 1 100 ? -6.746 2.372 -16.008 1.00 65.56 100 LEU A CA 1
ATOM 769 C C . LEU A 1 100 ? -6.161 1.890 -17.347 1.00 65.56 100 LEU A C 1
ATOM 771 O O . LEU A 1 100 ? -4.969 1.607 -17.469 1.00 65.56 100 LEU A O 1
ATOM 775 N N . SER A 1 101 ? -6.984 1.819 -18.394 1.00 61.09 101 SER A N 1
ATOM 776 C CA . SER A 1 101 ? -6.531 1.470 -19.739 1.00 61.09 101 SER A CA 1
ATOM 777 C C . SER A 1 101 ? -5.685 2.581 -20.371 1.00 61.09 101 SER A C 1
ATOM 779 O O . SER A 1 101 ? -4.706 2.277 -21.053 1.00 61.09 101 SER A O 1
ATOM 781 N N . ALA A 1 102 ? -6.031 3.849 -20.156 1.00 67.12 102 ALA A N 1
ATOM 782 C CA . ALA A 1 102 ? -5.244 5.010 -20.564 1.00 67.12 102 ALA A CA 1
ATOM 783 C C . ALA A 1 102 ? -3.942 5.133 -19.760 1.00 67.12 102 ALA A C 1
ATOM 785 O O . ALA A 1 102 ? -2.889 5.346 -20.360 1.00 67.12 102 ALA A O 1
ATOM 786 N N . GLU A 1 103 ? -3.987 4.901 -18.449 1.00 67.00 103 GLU A N 1
ATOM 787 C CA . GLU A 1 103 ? -2.802 4.884 -17.585 1.00 67.00 103 GLU A CA 1
ATOM 788 C C . GLU A 1 103 ? -1.831 3.786 -17.987 1.00 67.00 103 GLU A C 1
ATOM 790 O O . GLU A 1 103 ? -0.661 4.042 -18.259 1.00 67.00 103 GLU A O 1
ATOM 795 N N . LEU A 1 104 ? -2.318 2.552 -18.134 1.00 77.50 104 LEU A N 1
ATOM 796 C CA . LEU A 1 104 ? -1.472 1.451 -18.574 1.00 77.50 104 LEU A CA 1
ATOM 797 C C . LEU A 1 104 ? -0.882 1.725 -19.960 1.00 77.50 104 LEU A C 1
ATOM 799 O O . LEU A 1 104 ? 0.264 1.340 -20.203 1.00 77.50 104 LEU A O 1
ATOM 803 N N . ARG A 1 105 ? -1.614 2.391 -20.871 1.00 78.00 105 ARG A N 1
ATOM 804 C CA . ARG A 1 105 ? -1.094 2.814 -22.187 1.00 78.00 105 ARG A CA 1
ATOM 805 C C . ARG A 1 105 ? 0.037 3.839 -22.063 1.00 78.00 105 ARG A C 1
ATOM 807 O O . ARG A 1 105 ? 0.997 3.713 -22.823 1.00 78.00 105 ARG A O 1
ATOM 814 N N . SER A 1 106 ? -0.049 4.784 -21.127 1.00 74.62 106 SER A N 1
ATOM 815 C CA . SER A 1 106 ? 0.947 5.847 -20.938 1.00 74.62 106 SER A CA 1
ATOM 816 C C . SER A 1 106 ? 2.182 5.421 -20.133 1.00 74.62 106 SER A C 1
ATOM 818 O O . SER A 1 106 ? 3.196 6.115 -20.187 1.00 74.62 106 SER A O 1
ATOM 820 N N . VAL A 1 107 ? 2.153 4.265 -19.449 1.00 82.25 107 VAL A N 1
ATOM 821 C CA . VAL A 1 107 ? 3.312 3.737 -18.703 1.00 82.25 107 VAL A CA 1
ATOM 822 C C . VAL A 1 107 ? 4.568 3.663 -19.581 1.00 82.25 107 VAL A C 1
ATOM 824 O O . VAL A 1 107 ? 4.665 2.856 -20.517 1.00 82.25 107 VAL A O 1
ATOM 827 N N . CYS A 1 108 ? 5.572 4.454 -19.197 1.00 75.06 108 CYS A N 1
ATOM 828 C CA . CYS A 1 108 ? 6.931 4.409 -19.715 1.00 75.06 108 CYS A CA 1
ATOM 829 C C . CYS A 1 108 ? 7.924 4.108 -18.573 1.00 75.06 108 CYS A C 1
ATOM 831 O O . CYS A 1 108 ? 7.925 4.733 -17.513 1.00 75.06 108 CYS A O 1
ATOM 833 N N . GLY A 1 109 ? 8.776 3.099 -18.773 1.00 86.69 109 GLY A N 1
ATOM 834 C CA . GLY A 1 109 ? 9.733 2.654 -17.753 1.00 86.69 109 GLY A CA 1
ATOM 835 C C . GLY A 1 109 ? 9.111 1.998 -16.506 1.00 86.69 109 GLY A C 1
ATOM 836 O O . GLY A 1 109 ? 7.900 1.830 -16.380 1.00 86.69 109 GLY A O 1
ATOM 837 N N . PHE A 1 110 ? 9.977 1.570 -15.581 1.00 88.06 110 PHE A N 1
ATOM 838 C CA . PHE A 1 110 ? 9.559 0.822 -14.387 1.00 88.06 110 PHE A CA 1
ATOM 839 C C . PHE A 1 110 ? 9.027 1.694 -13.248 1.00 88.06 110 PHE A C 1
ATOM 841 O O . PHE A 1 110 ? 8.240 1.198 -12.452 1.00 88.06 110 PHE A O 1
ATOM 848 N N . ALA A 1 111 ? 9.385 2.979 -13.197 1.00 84.25 111 ALA A N 1
ATOM 849 C CA . ALA A 1 111 ? 8.789 3.917 -12.247 1.00 84.25 111 ALA A CA 1
ATOM 850 C C . ALA A 1 111 ? 7.280 4.077 -12.504 1.00 84.25 111 ALA A C 1
ATOM 852 O O . ALA A 1 111 ? 6.482 3.898 -11.590 1.00 84.25 111 ALA A O 1
ATOM 853 N N . GLY A 1 112 ? 6.890 4.303 -13.766 1.00 84.06 112 GLY A N 1
ATOM 854 C CA . GLY A 1 112 ? 5.480 4.374 -14.158 1.00 84.06 112 GLY A CA 1
ATOM 855 C C . GLY A 1 112 ? 4.739 3.058 -13.921 1.00 84.06 112 GLY A C 1
ATOM 856 O O . GLY A 1 112 ? 3.630 3.068 -13.401 1.00 84.06 112 GLY A O 1
ATOM 857 N N . LEU A 1 113 ? 5.370 1.915 -14.227 1.00 89.62 113 LEU A N 1
ATOM 858 C CA . LEU A 1 113 ? 4.783 0.600 -13.947 1.00 89.62 113 LEU A CA 1
ATOM 859 C C . LEU A 1 113 ? 4.606 0.352 -12.439 1.00 89.62 113 LEU A C 1
ATOM 861 O O . LEU A 1 113 ? 3.602 -0.214 -12.025 1.00 89.62 113 LEU A O 1
ATOM 865 N N . GLY A 1 114 ? 5.575 0.768 -11.622 1.00 88.69 114 GLY A N 1
ATOM 866 C CA . GLY A 1 114 ? 5.501 0.669 -10.165 1.00 88.69 114 GLY A CA 1
ATOM 867 C C . GLY A 1 114 ? 4.354 1.488 -9.586 1.00 88.69 114 GLY A C 1
ATOM 868 O O . GLY A 1 114 ? 3.666 0.995 -8.699 1.00 88.69 114 GLY A O 1
ATOM 869 N N . ALA A 1 115 ? 4.108 2.683 -10.134 1.00 85.00 115 ALA A N 1
ATOM 870 C CA . ALA A 1 115 ? 2.982 3.523 -9.739 1.00 85.00 115 ALA A CA 1
ATOM 871 C C . ALA A 1 115 ? 1.652 2.793 -9.965 1.00 85.00 115 ALA A C 1
ATOM 873 O O . ALA A 1 115 ? 0.968 2.496 -8.998 1.00 85.00 115 ALA A O 1
ATOM 874 N N . VAL A 1 116 ? 1.348 2.358 -11.192 1.00 88.62 116 VAL A N 1
ATOM 875 C CA . VAL A 1 116 ? 0.087 1.637 -11.461 1.00 88.62 116 VAL A CA 1
ATOM 876 C C . VAL A 1 116 ? -0.031 0.315 -10.682 1.00 88.62 116 VAL A C 1
ATOM 878 O O . VAL A 1 116 ? -1.123 -0.072 -10.281 1.00 88.62 116 VAL A O 1
ATOM 881 N N . LEU A 1 117 ? 1.075 -0.385 -10.394 1.00 90.81 117 LEU A N 1
ATOM 882 C CA . LEU A 1 117 ? 1.048 -1.571 -9.522 1.00 90.81 117 LEU A CA 1
ATOM 883 C C . LEU A 1 117 ? 0.738 -1.215 -8.061 1.00 90.81 117 LEU A C 1
ATOM 885 O O . LEU A 1 117 ? 0.060 -1.984 -7.377 1.00 90.81 117 LEU A O 1
ATOM 889 N N . ALA A 1 118 ? 1.211 -0.065 -7.580 1.00 86.25 118 ALA A N 1
ATOM 890 C CA . ALA A 1 118 ? 0.828 0.453 -6.274 1.00 86.25 118 ALA A CA 1
ATOM 891 C C . ALA A 1 118 ? -0.670 0.783 -6.228 1.00 86.25 118 ALA A C 1
ATOM 893 O O . ALA A 1 118 ? -1.310 0.540 -5.208 1.00 86.25 118 ALA A O 1
ATOM 894 N N . ASP A 1 119 ? -1.244 1.233 -7.343 1.00 82.38 119 ASP A N 1
ATOM 895 C CA . ASP A 1 119 ? -2.674 1.507 -7.467 1.00 82.38 119 ASP A CA 1
ATOM 896 C C . ASP A 1 119 ? -3.502 0.240 -7.274 1.00 82.38 119 ASP A C 1
ATOM 898 O O . ASP A 1 119 ? -4.373 0.201 -6.404 1.00 82.38 119 ASP A O 1
ATOM 902 N N . ALA A 1 120 ? -3.152 -0.822 -7.999 1.00 86.25 120 ALA A N 1
ATOM 903 C CA . ALA A 1 120 ? -3.774 -2.134 -7.846 1.00 86.25 120 ALA A CA 1
ATOM 904 C C . ALA A 1 120 ? -3.613 -2.701 -6.422 1.00 86.25 120 ALA A C 1
ATOM 906 O O . ALA A 1 120 ? -4.534 -3.298 -5.865 1.00 86.25 120 ALA A O 1
ATOM 907 N N . TYR A 1 121 ? -2.450 -2.498 -5.798 1.00 86.62 121 TYR A N 1
ATOM 908 C CA . TYR A 1 121 ? -2.212 -2.901 -4.411 1.00 86.62 121 TYR A CA 1
ATOM 909 C C . TYR A 1 121 ? -3.071 -2.122 -3.410 1.00 86.62 121 TYR A C 1
ATOM 911 O O . TYR A 1 121 ? -3.599 -2.704 -2.461 1.00 86.62 121 TYR A O 1
ATOM 919 N N . ASP A 1 122 ? -3.247 -0.820 -3.619 1.00 78.69 122 ASP A N 1
ATOM 920 C CA . ASP A 1 122 ? -4.115 0.010 -2.789 1.00 78.69 122 ASP A CA 1
ATOM 921 C C . ASP A 1 122 ? -5.592 -0.387 -2.962 1.00 78.69 122 ASP A C 1
ATOM 923 O O . ASP A 1 122 ? -6.341 -0.432 -1.983 1.00 78.69 122 ASP A O 1
ATOM 927 N N . GLU A 1 123 ? -6.016 -0.728 -4.182 1.00 76.00 123 GLU A N 1
ATOM 928 C CA . GLU A 1 123 ? -7.355 -1.264 -4.454 1.00 76.00 123 GLU A CA 1
ATOM 929 C C . GLU A 1 123 ? -7.612 -2.599 -3.757 1.00 76.00 123 GLU A C 1
ATOM 931 O O . GLU A 1 123 ? -8.694 -2.793 -3.200 1.00 76.00 123 GLU A O 1
ATOM 936 N N . ALA A 1 124 ? -6.584 -3.440 -3.650 1.00 80.12 124 ALA A N 1
ATOM 937 C CA . ALA A 1 124 ? -6.608 -4.678 -2.876 1.00 80.12 124 ALA A CA 1
ATOM 938 C C . ALA A 1 124 ? -6.677 -4.470 -1.345 1.00 80.12 124 ALA A C 1
ATOM 940 O O . ALA A 1 124 ? -6.616 -5.442 -0.586 1.00 80.12 124 ALA A O 1
ATOM 941 N N . GLY A 1 125 ? -6.758 -3.219 -0.872 1.00 70.88 125 GLY A N 1
ATOM 942 C CA . GLY A 1 125 ? -6.743 -2.854 0.548 1.00 70.88 125 GLY A CA 1
ATOM 943 C C . GLY A 1 125 ? -5.348 -2.777 1.155 1.00 70.88 125 GLY A C 1
ATOM 944 O O . GLY A 1 125 ? -5.220 -2.725 2.374 1.00 70.88 125 GLY A O 1
ATOM 945 N N . ALA A 1 126 ? -4.307 -2.764 0.318 1.00 81.06 126 ALA A N 1
ATOM 946 C CA . ALA A 1 126 ? -2.906 -2.694 0.719 1.00 81.06 126 ALA A CA 1
ATOM 947 C C . ALA A 1 126 ? -2.563 -3.649 1.889 1.00 81.06 126 ALA A C 1
ATOM 949 O O . ALA A 1 126 ? -2.102 -3.219 2.956 1.00 81.06 126 ALA A O 1
ATOM 950 N N . PRO A 1 127 ? -2.805 -4.961 1.694 1.00 80.88 127 PRO A N 1
ATOM 951 C CA . PRO A 1 127 ? -2.524 -5.986 2.691 1.00 80.88 127 PRO A CA 1
ATOM 952 C C . PRO A 1 127 ? -1.035 -6.003 3.049 1.00 80.88 127 PRO A C 1
ATOM 954 O O . PRO A 1 127 ? -0.188 -5.776 2.194 1.00 80.88 127 PRO A O 1
ATOM 957 N N . SER A 1 128 ? -0.687 -6.344 4.295 1.00 84.75 128 SER A N 1
ATOM 958 C CA . SER A 1 128 ? 0.726 -6.418 4.712 1.00 84.75 128 SER A CA 1
ATOM 959 C C . SER A 1 128 ? 1.583 -7.262 3.751 1.00 84.75 128 SER A C 1
ATOM 961 O O . SER A 1 128 ? 1.098 -8.223 3.159 1.00 84.75 128 SER A O 1
ATOM 963 N N . TYR A 1 129 ? 2.888 -6.989 3.641 1.00 89.62 129 TYR A N 1
ATOM 964 C CA . TYR A 1 129 ? 3.759 -7.768 2.741 1.00 89.62 129 TYR A CA 1
ATOM 965 C C . TYR A 1 129 ? 3.781 -9.263 3.073 1.00 89.62 129 TYR A C 1
ATOM 967 O O . TYR A 1 129 ? 3.921 -10.089 2.176 1.00 89.62 129 TYR A O 1
ATOM 975 N N . ARG A 1 130 ? 3.615 -9.620 4.354 1.00 85.56 130 ARG A N 1
ATOM 976 C CA . ARG A 1 130 ? 3.466 -11.015 4.791 1.00 85.56 130 ARG A CA 1
ATOM 977 C C . ARG A 1 130 ? 2.173 -11.628 4.259 1.00 85.56 130 ARG A C 1
ATOM 979 O O . ARG A 1 130 ? 2.168 -12.781 3.839 1.00 85.56 130 ARG A O 1
ATOM 986 N N . GLU A 1 131 ? 1.092 -10.859 4.272 1.00 86.31 131 GLU A N 1
ATOM 987 C CA . GLU A 1 131 ? -0.190 -11.292 3.734 1.00 86.31 131 GLU A CA 1
ATOM 988 C C . GLU A 1 131 ? -0.141 -11.447 2.215 1.00 86.31 131 GLU A C 1
ATOM 990 O O . GLU A 1 131 ? -0.585 -12.462 1.684 1.00 86.31 131 GLU A O 1
ATOM 995 N N . LEU A 1 132 ? 0.456 -10.486 1.517 1.00 89.69 132 LEU A N 1
ATOM 996 C CA . LEU A 1 132 ? 0.603 -10.546 0.070 1.00 89.69 132 LEU A CA 1
ATOM 997 C C . LEU A 1 132 ? 1.517 -11.708 -0.363 1.00 89.69 132 LEU A C 1
ATOM 999 O O . LEU A 1 132 ? 1.187 -12.426 -1.301 1.00 89.69 132 LEU A O 1
ATOM 1003 N N . GLU A 1 133 ? 2.606 -11.971 0.369 1.00 91.62 133 GLU A N 1
ATOM 1004 C CA . GLU A 1 133 ? 3.436 -13.175 0.199 1.00 91.62 133 GLU A CA 1
ATOM 1005 C C . GLU A 1 133 ? 2.610 -14.461 0.382 1.00 91.62 133 GLU A C 1
ATOM 1007 O O . GLU A 1 133 ? 2.704 -15.382 -0.431 1.00 91.62 133 GLU A O 1
ATOM 1012 N N . ARG A 1 134 ? 1.771 -14.527 1.426 1.00 90.44 134 ARG A N 1
ATOM 1013 C CA . ARG A 1 134 ? 0.882 -15.671 1.682 1.00 90.44 134 ARG A CA 1
ATOM 1014 C C . ARG A 1 134 ? -0.112 -15.880 0.538 1.00 90.44 134 ARG A C 1
ATOM 1016 O O . ARG A 1 134 ? -0.331 -17.019 0.139 1.00 90.44 134 ARG A O 1
ATOM 1023 N N . ARG A 1 135 ? -0.703 -14.805 0.008 1.00 90.44 135 ARG A N 1
ATOM 1024 C CA . ARG A 1 135 ? -1.619 -14.852 -1.145 1.00 90.44 135 ARG A CA 1
ATOM 1025 C C . ARG A 1 135 ? -0.903 -15.311 -2.413 1.00 90.44 135 ARG A C 1
ATOM 1027 O O . ARG A 1 135 ? -1.390 -16.225 -3.067 1.00 90.44 135 ARG A O 1
ATOM 1034 N N . ALA A 1 136 ? 0.282 -14.772 -2.697 1.00 88.94 136 ALA A N 1
ATOM 1035 C CA . ALA A 1 136 ? 1.087 -15.157 -3.856 1.00 88.94 136 ALA A CA 1
ATOM 1036 C C . ALA A 1 136 ? 1.449 -16.651 -3.854 1.00 88.94 136 ALA A C 1
ATOM 1038 O O . ALA A 1 136 ? 1.409 -17.289 -4.896 1.00 88.94 136 ALA A O 1
ATOM 1039 N N . ARG A 1 137 ? 1.743 -17.237 -2.683 1.00 87.88 137 ARG A N 1
ATOM 1040 C CA . ARG A 1 137 ? 2.031 -18.679 -2.552 1.00 87.88 137 ARG A CA 1
ATOM 1041 C C . ARG A 1 137 ? 0.847 -19.589 -2.890 1.00 87.88 137 ARG A C 1
ATOM 1043 O O . ARG A 1 137 ? 1.066 -20.765 -3.149 1.00 87.88 137 ARG A O 1
ATOM 1050 N N . ARG A 1 138 ? -0.390 -19.081 -2.860 1.00 85.81 138 ARG A N 1
ATOM 1051 C CA . ARG A 1 138 ? -1.582 -19.864 -3.229 1.00 85.81 138 ARG A CA 1
ATOM 1052 C C . ARG A 1 138 ? -1.774 -19.972 -4.742 1.00 85.81 138 ARG A C 1
ATOM 1054 O O . ARG A 1 138 ? -2.454 -20.890 -5.183 1.00 85.81 138 ARG A O 1
ATOM 1061 N N . ALA A 1 139 ? -1.160 -19.083 -5.523 1.00 82.31 139 ALA A N 1
ATOM 1062 C CA . ALA A 1 139 ? -1.159 -19.167 -6.977 1.00 82.31 139 ALA A CA 1
ATOM 1063 C C . ALA A 1 139 ? -0.155 -20.247 -7.420 1.00 82.31 139 ALA A C 1
ATOM 1065 O O . ALA A 1 139 ? 1.044 -19.984 -7.507 1.00 82.31 139 ALA A O 1
ATOM 1066 N N . ARG A 1 140 ? -0.640 -21.478 -7.645 1.00 70.56 140 ARG A N 1
ATOM 1067 C CA . ARG A 1 140 ? 0.201 -22.674 -7.858 1.00 70.56 140 ARG A CA 1
ATOM 1068 C C . ARG A 1 140 ? 1.135 -22.587 -9.077 1.00 70.56 140 ARG A C 1
ATOM 1070 O O . ARG A 1 140 ? 2.188 -23.214 -9.053 1.00 70.56 140 ARG A O 1
ATOM 1077 N N . ASP A 1 141 ? 0.820 -21.746 -10.063 1.00 84.81 141 ASP A N 1
ATOM 1078 C CA . ASP A 1 141 ? 1.579 -21.639 -11.322 1.00 84.81 141 ASP A CA 1
ATOM 1079 C C . ASP A 1 141 ? 2.524 -20.428 -11.394 1.00 84.81 141 ASP A C 1
ATOM 1081 O O . ASP A 1 141 ? 3.219 -20.200 -12.395 1.00 84.81 141 ASP A O 1
ATOM 1085 N N . LEU A 1 142 ? 2.582 -19.620 -10.334 1.00 88.12 142 LEU A N 1
ATOM 1086 C CA . LEU A 1 142 ? 3.335 -18.370 -10.314 1.00 88.12 142 LEU A CA 1
ATOM 1087 C C . LEU A 1 142 ? 4.476 -18.412 -9.290 1.00 88.12 142 LEU A C 1
ATOM 1089 O O . LEU A 1 142 ? 4.375 -19.055 -8.246 1.00 88.12 142 LEU A O 1
ATOM 1093 N N . PRO A 1 143 ? 5.607 -17.741 -9.580 1.00 87.81 143 PRO A N 1
ATOM 1094 C CA . PRO A 1 143 ? 6.744 -17.752 -8.675 1.00 87.81 143 PRO A CA 1
ATOM 1095 C C . PRO A 1 143 ? 6.370 -17.097 -7.337 1.00 87.81 143 PRO A C 1
ATOM 1097 O O . PRO A 1 143 ? 5.673 -16.077 -7.331 1.00 87.81 143 PRO A O 1
ATOM 1100 N N . PRO A 1 144 ? 6.891 -17.606 -6.206 1.00 87.50 144 PRO A N 1
ATOM 1101 C CA . PRO A 1 144 ? 6.639 -16.994 -4.913 1.00 87.50 144 PRO A CA 1
ATOM 1102 C C . PRO A 1 144 ? 7.207 -15.572 -4.871 1.00 87.50 144 PRO A C 1
ATOM 1104 O O . PRO A 1 144 ? 8.263 -15.271 -5.440 1.00 87.50 144 PRO A O 1
ATOM 1107 N N . LEU A 1 145 ? 6.515 -14.696 -4.147 1.00 90.62 145 LEU A N 1
ATOM 1108 C CA . LEU A 1 145 ? 6.942 -13.322 -3.926 1.00 90.62 145 LEU A CA 1
ATOM 1109 C C . LEU A 1 145 ? 7.490 -13.156 -2.516 1.00 90.62 145 LEU A C 1
ATOM 1111 O O . LEU A 1 145 ? 6.758 -13.265 -1.536 1.00 90.62 145 LEU A O 1
ATOM 1115 N N . SER A 1 146 ? 8.783 -12.846 -2.412 1.00 89.81 146 SER A N 1
ATOM 1116 C CA . SER A 1 146 ? 9.365 -12.438 -1.135 1.00 89.81 146 SER A CA 1
ATOM 1117 C C . SER A 1 146 ? 8.917 -11.021 -0.761 1.00 89.81 146 SER A C 1
ATOM 1119 O O . SER A 1 146 ? 8.665 -10.181 -1.628 1.00 89.81 146 SER A O 1
ATOM 1121 N N . ARG A 1 147 ? 8.905 -10.708 0.539 1.00 90.06 147 ARG A N 1
ATOM 1122 C CA . ARG A 1 147 ? 8.571 -9.362 1.058 1.00 90.06 147 ARG A CA 1
ATOM 1123 C C . ARG A 1 147 ? 9.463 -8.264 0.476 1.00 90.06 147 ARG A C 1
ATOM 1125 O O . ARG A 1 147 ? 8.983 -7.181 0.158 1.00 90.06 147 ARG A O 1
ATOM 1132 N N . SER A 1 148 ? 10.750 -8.564 0.294 1.00 89.25 148 SER A N 1
ATOM 1133 C CA . SER A 1 148 ? 11.705 -7.653 -0.350 1.00 89.25 148 SER A CA 1
ATOM 1134 C C . SER A 1 148 ? 11.335 -7.386 -1.813 1.00 89.25 148 SER A C 1
ATOM 1136 O O . SER A 1 148 ? 11.372 -6.241 -2.264 1.00 89.25 148 SER A O 1
ATOM 1138 N N . THR A 1 149 ? 10.899 -8.422 -2.542 1.00 90.94 149 THR A N 1
ATOM 1139 C CA . THR A 1 149 ? 10.423 -8.273 -3.925 1.00 90.94 149 THR A CA 1
ATOM 1140 C C . THR A 1 149 ? 9.200 -7.366 -3.971 1.00 90.94 149 THR A C 1
ATOM 1142 O O . THR A 1 149 ? 9.183 -6.436 -4.765 1.00 90.94 149 THR A O 1
ATOM 1145 N N . ILE A 1 150 ? 8.227 -7.575 -3.083 1.00 91.38 150 ILE A N 1
ATOM 1146 C CA . ILE A 1 150 ? 7.009 -6.756 -2.993 1.00 91.38 150 ILE A CA 1
ATOM 1147 C C . ILE A 1 150 ? 7.351 -5.273 -2.789 1.00 91.38 150 ILE A C 1
ATOM 1149 O O . ILE A 1 150 ? 6.906 -4.430 -3.565 1.00 91.38 150 ILE A O 1
ATOM 1153 N N . GLY A 1 151 ? 8.202 -4.950 -1.809 1.00 88.12 151 GLY A N 1
ATOM 1154 C CA . GLY A 1 151 ? 8.615 -3.564 -1.564 1.00 88.12 151 GLY A CA 1
ATOM 1155 C C . GLY A 1 151 ? 9.344 -2.934 -2.756 1.00 88.12 151 GLY A C 1
ATOM 1156 O O . GLY A 1 151 ? 9.087 -1.788 -3.111 1.00 88.12 151 GLY A O 1
ATOM 1157 N N . ARG A 1 152 ? 10.209 -3.700 -3.430 1.00 90.19 152 ARG A N 1
ATOM 1158 C CA . ARG A 1 152 ? 10.908 -3.247 -4.640 1.00 90.19 152 ARG A CA 1
ATOM 1159 C C . ARG A 1 152 ? 9.967 -2.980 -5.813 1.00 90.19 152 ARG A C 1
ATOM 1161 O O . ARG A 1 152 ? 10.181 -2.018 -6.541 1.00 90.19 152 ARG A O 1
ATOM 1168 N N . VAL A 1 153 ? 8.961 -3.829 -6.009 1.00 89.88 153 VAL A N 1
ATOM 1169 C CA . VAL A 1 153 ? 7.954 -3.677 -7.070 1.00 89.88 153 VAL A CA 1
ATOM 1170 C C . VAL A 1 153 ? 7.210 -2.355 -6.895 1.00 89.88 153 VAL A C 1
ATOM 1172 O O . VAL A 1 153 ? 7.136 -1.568 -7.835 1.00 89.88 153 VAL A O 1
ATOM 1175 N N . LEU A 1 154 ? 6.750 -2.083 -5.672 1.00 87.00 154 LEU A N 1
ATOM 1176 C CA . LEU A 1 154 ? 6.066 -0.838 -5.315 1.00 87.00 154 LEU A CA 1
ATOM 1177 C C . LEU A 1 154 ? 6.968 0.397 -5.459 1.00 87.00 154 LEU A C 1
ATOM 1179 O O . LEU A 1 154 ? 6.490 1.475 -5.789 1.00 87.00 154 LEU A O 1
ATOM 1183 N N . ALA A 1 155 ? 8.281 0.239 -5.277 1.00 84.06 155 ALA A N 1
ATOM 1184 C CA . ALA A 1 155 ? 9.269 1.288 -5.529 1.00 84.06 155 ALA A CA 1
ATOM 1185 C C . ALA A 1 155 ? 9.625 1.470 -7.023 1.00 84.06 155 ALA A C 1
ATOM 1187 O O . ALA A 1 155 ? 10.547 2.216 -7.348 1.00 84.06 155 ALA A O 1
ATOM 1188 N N . GLY A 1 156 ? 8.952 0.770 -7.945 1.00 85.94 156 GLY A N 1
ATOM 1189 C CA . GLY A 1 156 ? 9.227 0.864 -9.381 1.00 85.94 156 GLY A CA 1
ATOM 1190 C C . GLY A 1 156 ? 10.522 0.177 -9.809 1.00 85.94 156 GLY A C 1
ATOM 1191 O O . GLY A 1 156 ? 11.138 0.557 -10.807 1.00 85.94 156 GLY A O 1
ATOM 1192 N N . ALA A 1 157 ? 10.972 -0.836 -9.066 1.00 88.50 157 ALA A N 1
ATOM 1193 C CA . ALA A 1 157 ? 12.112 -1.637 -9.478 1.00 88.50 157 ALA A CA 1
ATOM 1194 C C . ALA A 1 157 ? 11.731 -2.622 -10.605 1.00 88.50 157 ALA A C 1
ATOM 1196 O O . ALA A 1 157 ? 10.612 -3.136 -10.641 1.00 88.50 157 ALA A O 1
ATOM 1197 N N . PRO A 1 158 ? 12.682 -2.978 -11.487 1.00 89.69 158 PRO A N 1
ATOM 1198 C CA . PRO A 1 158 ? 12.467 -4.009 -12.495 1.00 89.69 158 PRO A CA 1
ATOM 1199 C C . PRO A 1 158 ? 12.092 -5.363 -11.886 1.00 89.69 158 PRO A C 1
ATOM 1201 O O . PRO A 1 158 ? 12.728 -5.819 -10.931 1.00 89.69 158 PRO A O 1
ATOM 1204 N N . LEU A 1 159 ? 11.120 -6.027 -12.507 1.00 90.94 159 LEU A N 1
ATOM 1205 C CA . LEU A 1 159 ? 10.637 -7.368 -12.171 1.00 90.94 159 LEU A CA 1
ATOM 1206 C C . LEU A 1 159 ? 10.406 -8.187 -13.450 1.00 90.94 159 LEU A C 1
ATOM 1208 O O . LEU A 1 159 ? 10.266 -7.614 -14.527 1.00 90.94 159 LEU A O 1
ATOM 1212 N N . SER A 1 160 ? 10.356 -9.516 -13.350 1.00 92.12 160 SER A N 1
ATOM 1213 C CA . SER A 1 160 ? 9.969 -10.381 -14.476 1.00 92.12 160 SER A CA 1
ATOM 1214 C C . SER A 1 160 ? 8.450 -10.386 -14.679 1.00 92.12 160 SER A C 1
ATOM 1216 O O . SER A 1 160 ? 7.706 -10.147 -13.727 1.00 92.12 160 SER A O 1
ATOM 1218 N N . GLU A 1 161 ? 7.984 -10.716 -15.890 1.00 93.94 161 GLU A N 1
ATOM 1219 C CA . GLU A 1 161 ? 6.545 -10.821 -16.195 1.00 93.94 161 GLU A CA 1
ATOM 1220 C C . GLU A 1 161 ? 5.836 -11.773 -15.224 1.00 93.94 161 GLU A C 1
ATOM 1222 O O . GLU A 1 161 ? 4.854 -11.395 -14.594 1.00 93.94 161 GLU A O 1
ATOM 1227 N N . ARG A 1 162 ? 6.397 -12.968 -14.994 1.00 94.00 162 ARG A N 1
ATOM 1228 C CA . ARG A 1 162 ? 5.818 -13.949 -14.061 1.00 94.00 162 ARG A CA 1
ATOM 1229 C C . ARG A 1 162 ? 5.692 -13.423 -12.627 1.00 94.00 162 ARG A C 1
ATOM 1231 O O . ARG A 1 162 ? 4.703 -13.706 -11.965 1.00 94.00 162 ARG A O 1
ATOM 1238 N N . ARG A 1 163 ? 6.668 -12.646 -12.136 1.00 93.94 163 ARG A N 1
ATOM 1239 C CA . ARG A 1 163 ? 6.591 -12.028 -10.796 1.00 93.94 163 ARG A CA 1
ATOM 1240 C C . ARG A 1 163 ? 5.558 -10.904 -10.745 1.00 93.94 163 ARG A C 1
ATOM 1242 O O . ARG A 1 163 ? 4.911 -10.735 -9.719 1.00 93.94 163 ARG A O 1
ATOM 1249 N N . MET A 1 164 ? 5.386 -10.159 -11.836 1.00 94.88 164 MET A N 1
ATOM 1250 C CA . MET A 1 164 ? 4.317 -9.167 -11.945 1.00 94.88 164 MET A CA 1
ATOM 1251 C C . MET A 1 164 ? 2.940 -9.830 -11.890 1.00 94.88 164 MET A C 1
ATOM 1253 O O . MET A 1 164 ? 2.089 -9.387 -11.129 1.00 94.88 164 MET A O 1
ATOM 1257 N N . LEU A 1 165 ? 2.735 -10.917 -12.636 1.00 94.62 165 LEU A N 1
ATOM 1258 C CA . LEU A 1 165 ? 1.482 -11.673 -12.595 1.00 94.62 165 LEU A CA 1
ATOM 1259 C C . LEU A 1 165 ? 1.220 -12.252 -11.198 1.00 94.62 165 LEU A C 1
ATOM 1261 O O . LEU A 1 165 ? 0.100 -12.157 -10.706 1.00 94.62 165 LEU A O 1
ATOM 1265 N N . ALA A 1 166 ? 2.254 -12.763 -10.516 1.00 94.25 166 ALA A N 1
ATOM 1266 C CA . ALA A 1 166 ? 2.138 -13.228 -9.129 1.00 94.25 166 ALA A CA 1
ATOM 1267 C C . ALA A 1 166 ? 1.651 -12.113 -8.191 1.00 94.25 166 ALA A C 1
ATOM 1269 O O . ALA A 1 166 ? 0.839 -12.350 -7.299 1.00 94.25 166 ALA A O 1
ATOM 1270 N N . PHE A 1 167 ? 2.131 -10.887 -8.412 1.00 94.31 167 PHE A N 1
ATOM 1271 C CA . PHE A 1 167 ? 1.756 -9.720 -7.621 1.00 94.31 167 PHE A CA 1
ATOM 1272 C C . PHE A 1 167 ? 0.302 -9.324 -7.882 1.00 94.31 167 PHE A C 1
ATOM 1274 O O . PHE A 1 167 ? -0.462 -9.169 -6.937 1.00 94.31 167 PHE A O 1
ATOM 1281 N N . LEU A 1 168 ? -0.091 -9.224 -9.154 1.00 93.94 168 LEU A N 1
ATOM 1282 C CA . LEU A 1 168 ? -1.458 -8.892 -9.563 1.00 93.94 168 LEU A CA 1
ATOM 1283 C C . LEU A 1 168 ? -2.467 -9.920 -9.037 1.00 93.94 168 LEU A C 1
ATOM 1285 O O . LEU A 1 168 ? -3.483 -9.540 -8.461 1.00 93.94 168 LEU A O 1
ATOM 1289 N N . THR A 1 169 ? -2.130 -11.206 -9.134 1.00 92.62 169 THR A N 1
ATOM 1290 C CA . THR A 1 169 ? -2.939 -12.308 -8.592 1.00 92.62 169 THR A CA 1
ATOM 1291 C C . THR A 1 169 ? -3.068 -12.203 -7.071 1.00 92.62 169 THR A C 1
ATOM 1293 O O . THR A 1 169 ? -4.162 -12.312 -6.528 1.00 92.62 169 THR A O 1
ATOM 1296 N N . ALA A 1 170 ? -1.972 -11.922 -6.355 1.00 91.88 170 ALA A N 1
ATOM 1297 C CA . ALA A 1 170 ? -2.003 -11.738 -4.901 1.00 91.88 170 ALA A CA 1
ATOM 1298 C C . ALA A 1 170 ? -2.815 -10.502 -4.462 1.00 91.88 170 ALA A C 1
ATOM 1300 O O . ALA A 1 170 ? -3.379 -10.490 -3.361 1.00 91.88 170 ALA A O 1
ATOM 1301 N N . CYS A 1 171 ? -2.885 -9.482 -5.319 1.00 89.94 171 CYS A N 1
ATOM 1302 C CA . CYS A 1 171 ? -3.746 -8.312 -5.162 1.00 89.94 171 CYS A CA 1
ATOM 1303 C C . CYS A 1 171 ? -5.206 -8.576 -5.580 1.00 89.94 171 CYS A C 1
ATOM 1305 O O . CYS A 1 171 ? -6.052 -7.725 -5.333 1.00 89.94 171 CYS A O 1
ATOM 1307 N N . GLY A 1 172 ? -5.527 -9.732 -6.170 1.00 86.94 172 GLY A N 1
ATOM 1308 C CA . GLY A 1 172 ? -6.879 -10.049 -6.639 1.00 86.94 172 GLY A CA 1
ATOM 1309 C C . GLY A 1 172 ? -7.303 -9.246 -7.870 1.00 86.94 172 GLY A C 1
ATOM 1310 O O . GLY A 1 172 ? -8.49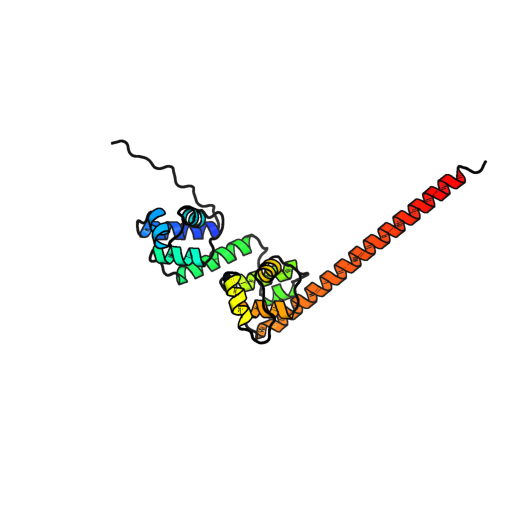1 -9.015 -8.070 1.00 86.94 172 GLY A O 1
ATOM 1311 N N . VAL A 1 173 ? -6.343 -8.784 -8.675 1.00 88.75 173 VAL A N 1
ATOM 1312 C CA . VAL A 1 173 ? -6.638 -8.111 -9.943 1.00 88.75 173 VAL A CA 1
ATOM 1313 C C . VAL A 1 173 ? -7.228 -9.138 -10.917 1.00 88.75 173 VAL A C 1
ATOM 1315 O O . VAL A 1 173 ? -6.629 -10.206 -11.063 1.00 88.75 173 VAL A O 1
ATOM 1318 N N . PRO A 1 174 ? -8.341 -8.832 -11.607 1.00 82.50 174 PRO A N 1
ATOM 1319 C CA . PRO A 1 174 ? -8.968 -9.782 -12.519 1.00 82.50 174 PRO A CA 1
ATOM 1320 C C . PRO A 1 174 ? -8.047 -10.182 -13.678 1.00 82.50 174 PRO A C 1
ATOM 1322 O O . PRO A 1 174 ? -7.397 -9.324 -14.299 1.00 82.50 174 PRO A O 1
ATOM 1325 N N . GLU A 1 175 ? -7.990 -11.483 -13.977 1.00 85.12 175 GLU A N 1
ATOM 1326 C CA . GLU A 1 175 ? -7.071 -12.055 -14.969 1.00 85.12 175 GLU A CA 1
ATOM 1327 C C . GLU A 1 175 ? -7.338 -11.533 -16.387 1.00 85.12 175 GLU A C 1
ATOM 1329 O O . GLU A 1 175 ? -6.401 -11.366 -17.173 1.00 85.12 175 GLU A O 1
ATOM 1334 N N . GLU A 1 176 ? -8.579 -11.146 -16.704 1.00 82.50 176 GLU A N 1
ATOM 1335 C CA . GLU A 1 176 ? -8.937 -10.534 -17.988 1.00 82.50 176 GLU A CA 1
ATOM 1336 C C . GLU A 1 176 ? -8.171 -9.229 -18.267 1.00 82.50 176 GLU A C 1
ATOM 1338 O O . GLU A 1 176 ? -7.983 -8.826 -19.421 1.00 82.50 176 GLU A O 1
ATOM 1343 N N . THR A 1 177 ? -7.665 -8.567 -17.223 1.00 88.25 177 THR A N 1
ATOM 1344 C CA . THR A 1 177 ? -6.864 -7.349 -17.370 1.00 88.25 177 THR A CA 1
ATOM 1345 C C . THR A 1 177 ? -5.380 -7.640 -17.612 1.00 88.25 177 THR A C 1
ATOM 1347 O O . THR A 1 177 ? -4.666 -6.768 -18.123 1.00 88.25 177 THR A O 1
ATOM 1350 N N . PHE A 1 178 ? -4.887 -8.854 -17.323 1.00 91.44 178 PHE A N 1
ATOM 1351 C CA . PHE A 1 178 ? -3.459 -9.214 -17.370 1.00 91.44 178 PHE A CA 1
ATOM 1352 C C . PHE A 1 178 ? -2.779 -8.926 -18.717 1.00 91.44 178 PHE A C 1
ATOM 1354 O O . PHE A 1 178 ? -1.655 -8.408 -18.709 1.00 91.44 178 PHE A O 1
ATOM 1361 N N . PRO A 1 179 ? -3.419 -9.132 -19.888 1.00 91.12 179 PRO A N 1
ATOM 1362 C CA . PRO A 1 179 ? -2.817 -8.758 -21.165 1.00 91.12 179 PRO A CA 1
ATOM 1363 C C . PRO A 1 179 ? -2.435 -7.270 -21.257 1.00 91.12 179 PRO A C 1
ATOM 1365 O O . PRO A 1 179 ? -1.446 -6.924 -21.911 1.00 91.12 179 PRO A O 1
ATOM 1368 N N . ARG A 1 180 ? -3.180 -6.369 -20.598 1.00 90.06 180 ARG A N 1
ATOM 1369 C CA . ARG A 1 180 ? -2.878 -4.923 -20.570 1.00 90.06 180 ARG A CA 1
ATOM 1370 C C . ARG A 1 180 ? -1.636 -4.639 -19.725 1.00 90.06 180 ARG A C 1
ATOM 1372 O O . ARG A 1 180 ? -0.753 -3.908 -20.181 1.00 90.06 180 ARG A O 1
ATOM 1379 N N . TRP A 1 181 ? -1.525 -5.285 -18.567 1.00 93.38 181 TRP A N 1
ATOM 1380 C CA . TRP A 1 181 ? -0.352 -5.219 -17.694 1.00 93.38 181 TRP A CA 1
ATOM 1381 C C . TRP A 1 181 ? 0.908 -5.754 -18.377 1.00 93.38 181 TRP A C 1
ATOM 1383 O O . TRP A 1 181 ? 1.944 -5.090 -18.371 1.00 93.38 181 TRP A O 1
ATOM 1393 N N . LEU A 1 182 ? 0.817 -6.899 -19.060 1.00 93.94 182 LEU A N 1
ATOM 1394 C CA . LEU A 1 182 ? 1.934 -7.472 -19.822 1.00 93.94 182 LEU A CA 1
ATOM 1395 C C . LEU A 1 182 ? 2.417 -6.534 -20.937 1.00 93.94 182 LEU A C 1
ATOM 1397 O O . LEU A 1 182 ? 3.618 -6.423 -21.183 1.00 93.94 182 LEU A O 1
ATOM 1401 N N . ARG A 1 183 ? 1.511 -5.813 -21.609 1.00 92.62 183 ARG A N 1
ATOM 1402 C CA . ARG A 1 183 ? 1.902 -4.793 -22.600 1.00 92.62 183 ARG A CA 1
ATOM 1403 C C . ARG A 1 183 ? 2.635 -3.612 -21.955 1.00 92.62 183 ARG A C 1
ATOM 1405 O O . ARG A 1 183 ? 3.622 -3.143 -22.527 1.00 92.62 183 ARG A O 1
ATOM 1412 N N . ALA A 1 184 ? 2.184 -3.146 -20.789 1.00 92.44 184 ALA A N 1
ATOM 1413 C CA . ALA A 1 184 ? 2.853 -2.083 -20.033 1.00 92.44 184 ALA A CA 1
ATOM 1414 C C . ALA A 1 184 ? 4.250 -2.516 -19.563 1.00 92.44 184 ALA A C 1
ATOM 1416 O O . ALA A 1 184 ? 5.224 -1.787 -19.756 1.00 92.44 184 ALA A O 1
ATOM 1417 N N . HIS A 1 185 ? 4.381 -3.746 -19.065 1.00 94.50 185 HIS A N 1
ATOM 1418 C CA . HIS A 1 185 ? 5.663 -4.338 -18.683 1.00 94.50 185 HIS A CA 1
ATOM 1419 C C . HIS A 1 185 ? 6.642 -4.436 -19.854 1.00 94.50 185 HIS A C 1
ATOM 1421 O O . HIS A 1 185 ? 7.769 -3.945 -19.760 1.00 94.50 185 HIS A O 1
ATOM 1427 N N . ARG A 1 186 ? 6.193 -4.952 -21.006 1.00 93.06 186 ARG A N 1
ATOM 1428 C CA . ARG A 1 186 ? 7.013 -5.009 -22.226 1.00 93.06 186 ARG A CA 1
ATOM 1429 C C . ARG A 1 186 ? 7.465 -3.625 -22.692 1.00 93.06 186 ARG A C 1
ATOM 1431 O O . ARG A 1 186 ? 8.601 -3.471 -23.145 1.00 93.06 186 ARG A O 1
ATOM 1438 N N . ARG A 1 187 ? 6.620 -2.592 -22.580 1.00 90.81 187 ARG A N 1
ATOM 1439 C CA . ARG A 1 187 ? 7.033 -1.196 -22.828 1.00 90.81 187 ARG A CA 1
ATOM 1440 C C . ARG A 1 187 ? 8.100 -0.740 -21.832 1.00 90.81 187 ARG A C 1
ATOM 1442 O O . ARG A 1 187 ? 9.148 -0.277 -22.272 1.00 90.81 187 ARG A O 1
ATOM 1449 N N . ALA A 1 188 ? 7.892 -0.944 -20.532 1.00 91.12 188 ALA A N 1
ATOM 1450 C CA . ALA A 1 188 ? 8.854 -0.580 -19.491 1.00 91.12 188 ALA A CA 1
ATOM 1451 C C . ALA A 1 188 ? 10.232 -1.236 -19.701 1.00 91.12 188 ALA A C 1
ATOM 1453 O O . ALA A 1 188 ? 11.268 -0.570 -19.589 1.00 91.12 188 ALA A O 1
ATOM 1454 N N . HIS A 1 189 ? 10.252 -2.516 -20.085 1.00 90.38 189 HIS A N 1
ATOM 1455 C CA . HIS A 1 189 ? 11.476 -3.236 -20.428 1.00 90.38 189 HIS A CA 1
ATOM 1456 C C . HIS A 1 189 ? 12.181 -2.637 -21.647 1.00 90.38 189 HIS A C 1
ATOM 1458 O O . HIS A 1 189 ? 13.387 -2.393 -21.596 1.00 90.38 189 HIS A O 1
ATOM 1464 N N . ARG A 1 190 ? 11.436 -2.352 -22.725 1.00 88.31 190 ARG A N 1
ATOM 1465 C CA . ARG A 1 190 ? 11.989 -1.717 -23.932 1.00 88.31 190 ARG A CA 1
ATOM 1466 C C . ARG A 1 190 ? 12.582 -0.344 -23.625 1.00 88.31 190 ARG A C 1
ATOM 1468 O O . ARG A 1 190 ? 13.724 -0.094 -24.002 1.00 88.31 190 ARG A O 1
ATOM 1475 N N . SER A 1 191 ? 11.874 0.503 -22.875 1.00 86.81 191 SER A N 1
ATOM 1476 C CA . SER A 1 191 ? 12.375 1.819 -22.453 1.00 86.81 191 SER A CA 1
ATOM 1477 C C . SER A 1 191 ? 13.684 1.709 -21.668 1.00 86.81 191 SER A C 1
ATOM 1479 O O . SER A 1 191 ? 14.623 2.454 -21.935 1.00 86.81 191 SER A O 1
ATOM 1481 N N . ARG A 1 192 ? 13.794 0.741 -20.747 1.00 86.69 192 ARG A N 1
ATOM 1482 C CA . ARG A 1 192 ? 15.030 0.485 -19.989 1.00 86.69 192 ARG A CA 1
ATOM 1483 C C . ARG A 1 192 ? 16.179 0.045 -20.895 1.00 86.69 192 ARG A C 1
ATOM 1485 O O . ARG A 1 192 ? 17.296 0.527 -20.723 1.00 86.69 192 ARG A O 1
ATOM 1492 N N . THR A 1 193 ? 15.933 -0.869 -21.831 1.00 86.81 193 THR A N 1
ATOM 1493 C CA . THR A 1 193 ? 16.965 -1.337 -22.769 1.00 86.81 193 THR A CA 1
ATOM 1494 C C . THR A 1 193 ? 17.463 -0.194 -23.652 1.00 86.81 193 THR A C 1
ATOM 1496 O O . THR A 1 193 ? 18.671 -0.025 -23.804 1.00 86.81 193 THR A O 1
ATOM 1499 N N . LEU A 1 194 ? 16.558 0.645 -24.162 1.00 84.94 194 LEU A N 1
ATOM 1500 C CA . LEU A 1 194 ? 16.916 1.831 -24.942 1.00 84.94 194 LEU A CA 1
ATOM 1501 C C . LEU A 1 194 ? 17.703 2.853 -24.113 1.00 84.94 194 LEU A C 1
ATOM 1503 O O . LEU A 1 194 ? 18.730 3.341 -24.576 1.00 84.94 194 LEU A O 1
ATOM 1507 N N . ALA A 1 195 ? 17.281 3.131 -22.876 1.00 83.00 195 ALA A N 1
ATOM 1508 C CA . ALA A 1 195 ? 18.005 4.026 -21.974 1.00 83.00 195 ALA A CA 1
ATOM 1509 C C . ALA A 1 195 ? 19.430 3.521 -21.694 1.00 83.00 195 ALA A C 1
ATOM 1511 O O . ALA A 1 195 ? 20.382 4.291 -21.790 1.00 83.00 195 ALA A O 1
ATOM 1512 N N . LYS A 1 196 ? 19.598 2.215 -21.436 1.00 83.75 196 LYS A N 1
ATOM 1513 C CA . LYS A 1 196 ? 20.923 1.598 -21.264 1.00 83.75 196 LYS A CA 1
ATOM 1514 C C . LYS A 1 196 ? 21.807 1.750 -22.502 1.00 83.75 196 LYS A C 1
ATOM 1516 O O . LYS A 1 196 ? 22.968 2.106 -22.351 1.00 83.75 196 LYS A O 1
ATOM 1521 N N . ARG A 1 197 ? 21.264 1.514 -23.705 1.00 82.19 197 ARG A N 1
ATOM 1522 C CA . ARG A 1 197 ? 22.001 1.678 -24.974 1.00 82.19 197 ARG A CA 1
ATOM 1523 C C . ARG A 1 197 ? 22.410 3.131 -25.222 1.00 82.19 197 ARG A C 1
ATOM 1525 O O . ARG A 1 197 ? 23.514 3.382 -25.689 1.00 82.19 197 ARG A O 1
ATOM 1532 N N . ARG A 1 198 ? 21.541 4.090 -24.884 1.00 80.62 198 ARG A N 1
ATOM 1533 C CA . ARG A 1 198 ? 21.864 5.523 -24.954 1.00 80.62 198 ARG A CA 1
ATOM 1534 C C . ARG A 1 198 ? 23.002 5.878 -24.002 1.00 80.62 198 ARG A C 1
ATOM 1536 O O . ARG A 1 198 ? 23.978 6.465 -24.439 1.00 80.62 198 ARG A O 1
ATOM 1543 N N . LEU A 1 199 ? 22.920 5.448 -22.743 1.00 79.88 199 LEU A N 1
ATOM 1544 C CA . LEU A 1 199 ? 23.977 5.654 -21.745 1.00 79.88 199 LEU A CA 1
ATOM 1545 C C . LEU A 1 199 ? 25.313 5.026 -22.162 1.00 79.88 199 LEU A C 1
ATOM 1547 O O . LEU A 1 199 ? 26.353 5.655 -22.001 1.00 79.88 199 LEU A O 1
ATOM 1551 N N . SER A 1 200 ? 25.306 3.810 -22.719 1.00 81.00 200 SER A N 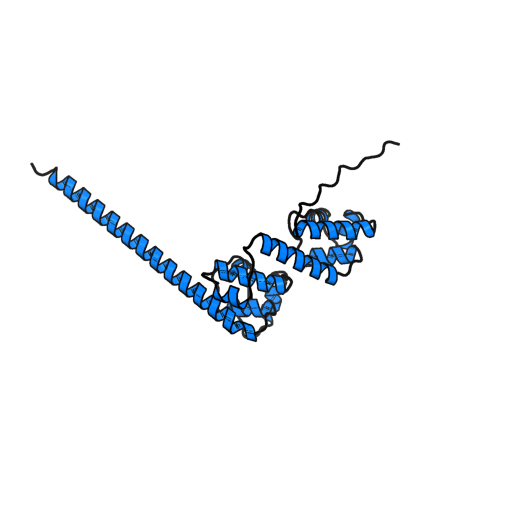1
ATOM 1552 C CA . SER A 1 200 ? 26.535 3.200 -23.241 1.00 81.00 200 SER A CA 1
ATOM 1553 C C . SER A 1 200 ? 27.089 3.958 -24.446 1.00 81.00 200 SER A C 1
ATOM 1555 O O . SER A 1 200 ? 28.299 4.101 -24.554 1.00 81.00 200 SER A O 1
ATOM 1557 N N . GLY A 1 201 ? 26.219 4.469 -25.325 1.00 78.19 201 GLY A N 1
ATOM 1558 C CA . GLY A 1 201 ? 26.621 5.301 -26.461 1.00 78.19 201 GLY A CA 1
ATOM 1559 C C . GLY A 1 201 ? 27.242 6.628 -26.025 1.00 78.19 201 GLY A C 1
ATOM 1560 O O . GLY A 1 201 ? 28.288 6.996 -26.544 1.00 78.19 201 GLY A O 1
ATOM 1561 N N . VAL A 1 202 ? 26.654 7.295 -25.025 1.00 78.50 202 VAL A N 1
ATOM 1562 C CA . VAL A 1 202 ? 27.211 8.520 -24.424 1.00 78.50 202 VAL A CA 1
ATOM 1563 C C . VAL A 1 202 ? 28.593 8.244 -23.839 1.00 78.50 202 VAL A C 1
ATOM 1565 O O . VAL A 1 202 ? 29.541 8.925 -24.202 1.00 78.50 202 VAL A O 1
ATOM 1568 N N . ARG A 1 203 ? 28.747 7.184 -23.037 1.00 76.12 203 ARG A N 1
ATOM 1569 C CA . ARG A 1 203 ? 30.055 6.808 -22.475 1.00 76.12 203 ARG A CA 1
ATOM 1570 C C . ARG A 1 203 ? 31.094 6.489 -23.547 1.00 76.12 203 ARG A C 1
ATOM 1572 O O . ARG A 1 203 ? 32.251 6.859 -23.401 1.00 76.12 203 ARG A O 1
ATOM 1579 N N . ALA A 1 204 ? 30.696 5.804 -24.619 1.00 75.75 204 ALA A N 1
ATOM 1580 C CA . ALA A 1 204 ? 31.593 5.502 -25.730 1.00 75.75 204 ALA A CA 1
ATOM 1581 C C . ALA A 1 204 ? 32.012 6.778 -26.482 1.00 75.75 204 ALA A C 1
ATOM 1583 O O . ALA A 1 204 ? 33.178 6.923 -26.841 1.00 75.75 204 ALA A O 1
ATOM 1584 N N . ALA A 1 205 ? 31.082 7.719 -26.677 1.00 67.50 205 ALA A N 1
ATOM 1585 C CA . ALA A 1 205 ? 31.359 9.017 -27.282 1.00 67.50 205 ALA A CA 1
ATOM 1586 C C . ALA A 1 205 ? 32.281 9.880 -26.402 1.00 67.50 205 ALA A C 1
ATOM 1588 O O . ALA A 1 205 ? 33.229 10.463 -26.924 1.00 67.50 205 ALA A O 1
ATOM 1589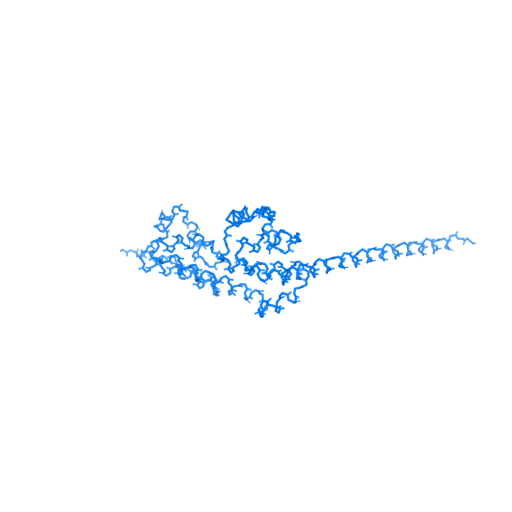 N N . GLU A 1 206 ? 32.056 9.906 -25.085 1.00 69.88 206 GLU A N 1
ATOM 1590 C CA . GLU A 1 206 ? 32.918 10.582 -24.105 1.00 69.88 206 GLU A CA 1
ATOM 1591 C C . GLU A 1 206 ? 34.338 10.003 -24.113 1.00 69.88 206 GLU A C 1
ATOM 1593 O O . GLU A 1 206 ? 35.302 10.758 -24.205 1.00 69.88 206 GLU A O 1
ATOM 1598 N N . ALA A 1 207 ? 34.487 8.672 -24.103 1.00 75.44 207 ALA A N 1
ATOM 1599 C CA . ALA A 1 207 ? 35.802 8.028 -24.176 1.00 75.44 207 ALA A CA 1
ATOM 1600 C C . ALA A 1 207 ? 36.518 8.321 -25.508 1.00 75.44 207 ALA A C 1
ATOM 1602 O O . ALA A 1 207 ? 37.718 8.589 -25.522 1.00 75.44 207 ALA A O 1
ATOM 1603 N N . ALA A 1 208 ? 35.785 8.309 -26.627 1.00 72.25 208 ALA A N 1
ATOM 1604 C CA . ALA A 1 208 ? 36.335 8.631 -27.942 1.00 72.25 208 ALA A CA 1
ATOM 1605 C C . ALA A 1 208 ? 36.758 10.104 -28.052 1.00 72.25 208 ALA A C 1
ATOM 1607 O O . ALA A 1 208 ? 37.773 10.407 -28.677 1.00 72.25 208 ALA A O 1
ATOM 1608 N N . TRP A 1 209 ? 35.999 11.024 -27.450 1.00 57.44 209 TRP A N 1
ATOM 1609 C CA . TRP A 1 209 ? 36.361 12.438 -27.393 1.00 57.44 209 TRP A CA 1
ATOM 1610 C C . TRP A 1 209 ? 37.581 12.668 -26.496 1.00 57.44 209 TRP A C 1
ATOM 1612 O O . TRP A 1 209 ? 38.544 13.268 -26.955 1.00 57.44 209 TRP A O 1
ATOM 1622 N N . ALA A 1 210 ? 37.615 12.084 -25.294 1.00 73.94 210 ALA A N 1
ATOM 1623 C CA . ALA A 1 210 ? 38.774 12.153 -24.403 1.00 73.94 210 ALA A CA 1
ATOM 1624 C C . ALA A 1 210 ? 40.052 11.581 -25.049 1.00 73.94 210 ALA A C 1
ATOM 1626 O O . ALA A 1 210 ? 41.132 12.152 -24.903 1.00 73.94 210 ALA A O 1
ATOM 1627 N N . GLY A 1 211 ? 39.934 10.485 -25.807 1.00 72.38 211 GLY A N 1
ATOM 1628 C CA . GLY A 1 211 ? 41.041 9.911 -26.574 1.00 72.38 211 GLY A CA 1
ATOM 1629 C C . GLY A 1 211 ? 41.530 10.825 -27.703 1.00 72.38 211 GLY A C 1
ATOM 1630 O O . GLY A 1 211 ? 42.735 11.012 -27.852 1.00 72.38 211 GLY A O 1
ATOM 1631 N N . ARG A 1 212 ? 40.614 11.440 -28.468 1.00 70.81 212 ARG A N 1
ATOM 1632 C CA . ARG A 1 212 ? 40.970 12.410 -29.520 1.00 70.81 212 ARG A CA 1
ATOM 1633 C C . ARG A 1 212 ? 41.631 13.660 -28.952 1.00 70.81 212 ARG A C 1
ATOM 1635 O O . ARG A 1 212 ? 42.699 14.019 -29.427 1.00 70.81 212 ARG A O 1
ATOM 1642 N N . SER A 1 213 ? 41.068 14.256 -27.902 1.00 67.00 213 SER A N 1
ATOM 1643 C CA . SER A 1 213 ? 41.644 15.441 -27.259 1.00 67.00 213 SER A CA 1
ATOM 1644 C C . SER A 1 213 ? 43.026 15.164 -26.663 1.00 67.00 213 SER A C 1
ATOM 1646 O O . SER A 1 213 ? 43.906 16.016 -26.733 1.00 67.00 213 SER A O 1
ATOM 1648 N N . ARG A 1 214 ? 43.264 13.955 -26.136 1.00 64.06 214 ARG A N 1
ATOM 1649 C CA . ARG A 1 214 ? 44.596 13.531 -25.681 1.00 64.06 214 ARG A CA 1
ATOM 1650 C C . ARG A 1 214 ? 45.599 13.420 -26.832 1.00 64.06 214 ARG A C 1
ATOM 1652 O O . ARG A 1 214 ? 46.708 13.925 -26.709 1.00 64.06 214 ARG A O 1
ATOM 1659 N N . LEU A 1 215 ? 45.207 12.807 -27.949 1.00 68.12 215 LEU A N 1
ATOM 1660 C CA . LEU A 1 215 ? 46.054 12.688 -29.143 1.00 68.12 215 LEU A CA 1
ATOM 1661 C C . LEU A 1 215 ? 46.346 14.052 -29.790 1.00 68.12 215 LEU A C 1
ATOM 1663 O O . LEU A 1 215 ? 47.457 14.289 -30.255 1.00 68.12 215 LEU A O 1
ATOM 1667 N N . GLU A 1 216 ? 45.364 14.954 -29.816 1.00 71.94 216 GLU A N 1
ATOM 1668 C CA . GLU A 1 216 ? 45.527 16.335 -30.287 1.00 71.94 216 GLU A CA 1
ATOM 1669 C C . GLU A 1 216 ? 46.497 17.119 -29.393 1.00 71.94 216 GLU A C 1
ATOM 1671 O O . GLU A 1 216 ? 47.389 17.797 -29.903 1.00 71.94 216 GLU A O 1
ATOM 1676 N N . TYR A 1 217 ? 46.394 16.960 -28.071 1.00 56.41 217 TYR A N 1
ATOM 1677 C CA . TYR A 1 217 ? 47.309 17.569 -27.107 1.00 56.41 217 TYR A CA 1
ATOM 1678 C C . TYR A 1 217 ? 48.746 17.025 -27.222 1.00 56.41 217 TYR A C 1
ATOM 1680 O O . TYR A 1 217 ? 49.703 17.796 -27.243 1.00 56.41 217 TYR A O 1
ATOM 1688 N N . GLU A 1 218 ? 48.919 15.707 -27.362 1.00 69.06 218 GLU A N 1
ATOM 1689 C CA . GLU A 1 218 ? 50.234 15.073 -27.545 1.00 69.06 218 GLU A CA 1
ATOM 1690 C C . GLU A 1 218 ? 50.893 15.483 -28.877 1.00 69.06 218 GLU A C 1
ATOM 1692 O O . GLU A 1 218 ? 52.098 15.736 -28.910 1.00 69.06 218 GLU A O 1
ATOM 1697 N N . ARG A 1 219 ? 50.117 15.643 -29.962 1.00 69.31 219 ARG A N 1
ATOM 1698 C CA . ARG A 1 219 ? 50.622 16.195 -31.234 1.00 69.31 219 ARG A CA 1
ATOM 1699 C C . ARG A 1 219 ? 51.066 17.649 -31.104 1.00 69.31 219 ARG A C 1
ATOM 1701 O O . ARG A 1 219 ? 52.142 17.979 -31.593 1.00 69.31 219 ARG A O 1
ATOM 1708 N N . ALA A 1 220 ? 50.278 18.492 -30.434 1.00 61.91 220 ALA A N 1
ATOM 1709 C CA . ALA A 1 220 ? 50.626 19.895 -30.205 1.00 61.91 220 ALA A CA 1
ATOM 1710 C C . ALA A 1 220 ? 51.911 20.038 -29.366 1.00 61.91 220 ALA A C 1
ATOM 1712 O O . ALA A 1 220 ? 52.774 20.863 -29.668 1.00 61.91 220 ALA A O 1
ATOM 1713 N N . LEU A 1 221 ? 52.087 19.184 -28.353 1.00 60.47 221 LEU A N 1
ATOM 1714 C CA . LEU A 1 221 ? 53.326 19.117 -27.574 1.00 60.47 221 LEU A CA 1
ATOM 1715 C C . LEU A 1 221 ? 54.518 18.583 -28.384 1.00 60.47 221 LEU A C 1
ATOM 1717 O O . LEU A 1 221 ? 55.641 19.036 -28.170 1.00 60.47 221 LEU A O 1
ATOM 1721 N N . GLY A 1 222 ? 54.292 17.653 -29.315 1.00 67.62 222 GLY A N 1
ATOM 1722 C CA . GLY A 1 222 ? 55.319 17.155 -30.234 1.00 67.62 222 GLY A CA 1
ATOM 1723 C C . GLY A 1 222 ? 55.798 18.212 -31.236 1.00 67.62 222 GLY A C 1
ATOM 1724 O O . GLY A 1 222 ? 57.001 18.329 -31.465 1.00 67.62 222 GLY A O 1
ATOM 1725 N N . SER A 1 223 ? 54.890 19.036 -31.773 1.00 66.75 223 SER A N 1
ATOM 1726 C CA . SER A 1 223 ? 55.239 20.141 -32.682 1.00 66.75 223 SER A CA 1
ATOM 1727 C C . SER A 1 223 ? 55.991 21.286 -32.001 1.00 66.75 223 SER A C 1
ATOM 1729 O O . SER A 1 223 ? 56.746 21.988 -32.659 1.00 66.75 223 SER A O 1
ATOM 1731 N N . LEU A 1 224 ? 55.831 21.456 -30.685 1.00 54.94 224 LEU A N 1
ATOM 1732 C CA . LEU A 1 224 ? 56.561 22.455 -29.891 1.00 54.94 224 LEU A CA 1
ATOM 1733 C C . LEU A 1 224 ? 57.957 21.979 -29.446 1.00 54.94 224 LEU A C 1
ATOM 1735 O O . LEU A 1 224 ? 58.689 22.740 -28.820 1.00 54.94 224 LEU A O 1
ATOM 1739 N N . ARG A 1 225 ? 58.323 20.721 -29.728 1.00 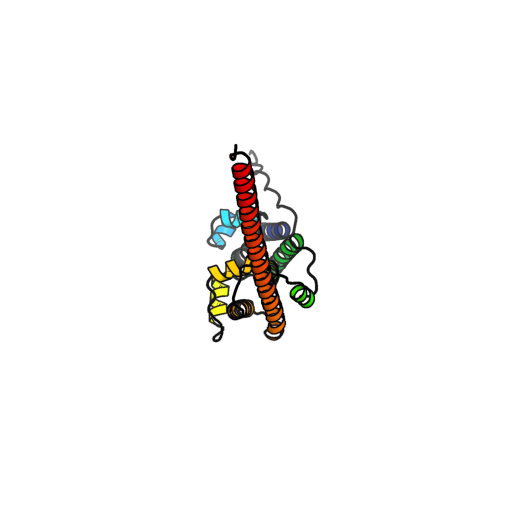53.66 225 ARG A N 1
ATOM 1740 C CA . ARG A 1 225 ? 59.608 20.108 -29.343 1.00 53.66 225 ARG A CA 1
ATOM 1741 C C . ARG A 1 225 ? 60.530 19.774 -30.520 1.00 53.66 225 ARG A C 1
ATOM 1743 O O . ARG A 1 225 ? 61.594 19.210 -30.280 1.00 53.66 225 ARG A O 1
ATOM 1750 N N . SER A 1 226 ? 60.152 20.097 -31.756 1.00 48.06 226 SER A N 1
ATOM 1751 C CA . SER A 1 226 ? 61.080 20.016 -32.893 1.00 48.06 226 SER A CA 1
ATOM 1752 C C . SER A 1 226 ? 61.748 21.384 -33.097 1.00 48.06 226 SER A C 1
ATOM 1754 O O . SER A 1 226 ? 61.008 22.352 -33.275 1.00 48.06 226 SER A O 1
ATOM 1756 N N . PRO A 1 227 ? 63.088 21.482 -32.985 1.00 52.81 227 PRO A N 1
ATOM 1757 C CA . PRO A 1 227 ? 63.845 22.718 -33.198 1.00 52.81 227 PRO A CA 1
ATOM 1758 C C . PRO A 1 227 ? 63.886 23.152 -34.667 1.00 52.81 227 PRO A C 1
ATOM 1760 O O . PRO A 1 227 ? 63.749 22.276 -35.553 1.00 52.81 227 PRO A O 1
#

Secondary structure (DSSP, 8-state):
-------PPPPPPSSHHHHHHHHHHHHHHHTT--HHHHHHHTTS-HHHHHHHTTSSSPPPHHHHHHHHHHTT--HHHHHHHHHHHHHHHHHHHSS----HHHHHHH--HHHHHHHHHHHHHHHTT---HHHHHHHHTT-TTS----HHHHHHHHTT----HHHHHHHHHHTT--GGGHHHHHHHHHHHHHHHHHHHHHHHHHHHHHHHHHHHHHHHHHHHHHHTS--

Foldseek 3Di:
DDDPPDDDDDQADDALLSVLLVVLVVLCVVQVHDLVQLCVQLVHDSVLSCVCNRSPDHHQLVSQLSSCVSSVHHSVVSLVSSLVSVVRVLCVVDPHDDDLLVQLVPQAALQSLLSSLVVLCSVLSVDQLVQLQVQLVVPVVADGDDSVNVVCSNNSHDDDLRVSVSNNSSSVPDPVCSVSSVVSNVNNVVNVVVVVVVVVVVVVVVVVVVVVVVVVVVVVVVVVPDD

Sequence (227 aa):
MVGHRGRPVKPVPPGPIGEFAERLRLARRYRGLSREEVAKAMACSLATVRRAEAGDTLPQLPIARSHAAACGVDPDEVEILWKRARRADRRRRAPAAPDLSAELRSVCGFAGLGAVLADAYDEAGAPSYRELERRARRARDLPPLSRSTIGRVLAGAPLSERRMLAFLTACGVPEETFPRWLRAHRRAHRSRTLAKRRLSGVRAAEAAWAGRSRLEYERALGSLRSP